Protein AF-X8CEQ0-F1 (afdb_monomer)

Foldseek 3Di:
DDDDDDDDDDDDDDDDDDDDDDDDDDDPPPPDPPPPQDPVRPPDDVVVLVVLLVVLVVLLVVVPLPPPPPPPPCRWDKDWPDDFAWDWDQDPVRDIDIGGDLLSVLLVLLVCCSVALAPVSLLVNLVSCVVPPLLVSLVSLLCSQVTMDTPPPPRDRSSSNSLVCLLPRDGPPDDPDDDDPPVVVVSSVSSSVSSNSNSVSNSVVSD

Secondary structure (DSSP, 8-state):
--------------------------------------GGGS---HHHHHHHHHHHHHHHHHT-TT-S-TT------EEE-SPPPEEEEE-TTS-EEEEE-HHHHHHHHHHHHHHH--HHHHHHHHHHHHTT-HHHHHHHHHTGGGTEEESSTTT--HHHHHHHHHHS---TT--TT----HHHHHHHHHHHHHHHHHHHHHHHH--

Radius of gyration: 31.25 Å; Cα contacts (8 Å, |Δi|>4): 192; chains: 1; bounding box: 81×95×52 Å

Organism: NCBI:txid1299331

Structure (mmCIF, N/CA/C/O backbone):
data_AF-X8CEQ0-F1
#
_entry.id   AF-X8CEQ0-F1
#
loop_
_atom_site.group_PDB
_atom_site.id
_atom_site.type_symbol
_atom_site.label_atom_id
_atom_site.label_alt_id
_atom_site.label_comp_id
_atom_site.label_asym_id
_atom_site.label_entity_id
_atom_site.label_seq_id
_atom_site.pdbx_PDB_ins_code
_atom_site.Cartn_x
_atom_site.Cartn_y
_atom_site.Cartn_z
_atom_site.occupancy
_atom_site.B_iso_or_equiv
_atom_site.auth_seq_id
_atom_site.auth_comp_id
_atom_site.auth_asym_id
_atom_site.auth_atom_id
_atom_site.pdbx_PDB_model_num
ATOM 1 N N . MET A 1 1 ? -52.702 -42.107 23.392 1.00 35.91 1 MET A N 1
ATOM 2 C CA . MET A 1 1 ? -53.270 -43.458 23.166 1.00 35.91 1 MET A CA 1
ATOM 3 C C . MET A 1 1 ? -53.842 -43.432 21.759 1.00 35.91 1 MET A C 1
ATOM 5 O O . MET A 1 1 ? -54.670 -42.570 21.535 1.00 35.91 1 MET A O 1
ATOM 9 N N . THR A 1 2 ? -53.420 -44.157 20.726 1.00 38.62 2 THR A N 1
ATOM 10 C CA . THR A 1 2 ? -52.594 -45.363 20.488 1.00 38.62 2 THR A CA 1
ATOM 11 C C . THR A 1 2 ? -52.259 -45.305 18.980 1.00 38.62 2 THR A C 1
ATOM 13 O O . THR A 1 2 ? -53.130 -44.959 18.193 1.00 38.62 2 THR A O 1
ATOM 16 N N . ALA A 1 3 ? -50.993 -45.306 18.562 1.00 35.47 3 ALA A N 1
ATOM 17 C CA . ALA A 1 3 ? -50.207 -46.478 18.151 1.00 35.47 3 ALA A CA 1
ATOM 18 C C . ALA A 1 3 ? -50.828 -47.340 17.022 1.00 35.47 3 ALA A C 1
ATOM 20 O O . ALA A 1 3 ? -51.959 -47.793 17.145 1.00 35.47 3 ALA A O 1
ATOM 21 N N . ALA A 1 4 ? -50.004 -47.516 15.975 1.00 36.34 4 ALA A N 1
ATOM 22 C CA . ALA A 1 4 ? -49.893 -48.531 14.908 1.00 36.34 4 ALA A CA 1
ATOM 23 C C . ALA A 1 4 ? -50.716 -49.844 15.064 1.00 36.34 4 ALA A C 1
ATOM 25 O O . ALA A 1 4 ? -51.071 -50.231 16.164 1.00 36.34 4 ALA A O 1
ATOM 26 N N . ASP A 1 5 ? -50.997 -50.660 14.041 1.00 35.88 5 ASP A N 1
ATOM 27 C CA . ASP A 1 5 ? -50.061 -51.198 13.051 1.00 35.88 5 ASP A CA 1
ATOM 28 C C . ASP A 1 5 ? -50.801 -52.104 12.022 1.00 35.88 5 ASP A C 1
ATOM 30 O O . ASP A 1 5 ? -51.773 -52.773 12.355 1.00 35.88 5 ASP A O 1
ATOM 34 N N . ARG A 1 6 ? -50.259 -52.136 10.796 1.00 35.84 6 ARG A N 1
ATOM 35 C CA . ARG A 1 6 ? -50.050 -53.259 9.843 1.00 35.84 6 ARG A CA 1
ATOM 36 C C . ARG A 1 6 ? -51.087 -54.360 9.484 1.00 35.84 6 ARG A C 1
ATOM 38 O O . ARG A 1 6 ? -51.495 -55.170 10.302 1.00 35.84 6 ARG A O 1
ATOM 45 N N . LYS A 1 7 ? -51.073 -54.586 8.150 1.00 36.38 7 LYS A N 1
ATOM 46 C CA . LYS A 1 7 ? -50.831 -55.835 7.363 1.00 36.38 7 LYS A CA 1
ATOM 47 C C . LYS A 1 7 ? -52.010 -56.697 6.886 1.00 36.38 7 LYS A C 1
ATOM 49 O O . LYS A 1 7 ? -52.758 -57.251 7.673 1.00 36.38 7 LYS A O 1
ATOM 54 N N . THR A 1 8 ? -51.981 -56.969 5.575 1.00 33.62 8 THR A N 1
ATOM 55 C CA . THR A 1 8 ? -52.246 -58.247 4.858 1.00 33.62 8 THR A CA 1
ATOM 56 C C . THR A 1 8 ? -51.805 -57.997 3.395 1.00 33.62 8 THR A C 1
ATOM 58 O O . THR A 1 8 ? -52.225 -57.007 2.817 1.00 33.62 8 THR A O 1
ATOM 61 N N . ALA A 1 9 ? -50.742 -58.570 2.814 1.00 33.84 9 ALA A N 1
ATOM 62 C CA . ALA A 1 9 ? -50.323 -59.952 2.526 1.00 33.84 9 ALA A CA 1
ATOM 63 C C . ALA A 1 9 ? -50.983 -60.589 1.280 1.00 33.84 9 ALA A C 1
ATOM 65 O O . ALA A 1 9 ? -52.194 -60.502 1.115 1.00 33.84 9 ALA A O 1
ATOM 66 N N . THR A 1 10 ? -50.145 -61.331 0.527 1.00 36.84 10 THR A N 1
ATOM 67 C CA . THR A 1 10 ? -50.387 -62.298 -0.582 1.00 36.84 10 THR A CA 1
ATOM 68 C C . THR A 1 10 ? -50.339 -61.745 -2.018 1.00 36.84 10 THR A C 1
ATOM 70 O O . THR A 1 10 ? -50.817 -60.650 -2.264 1.00 36.84 10 THR A O 1
ATOM 73 N N . ASN A 1 11 ? -49.817 -62.425 -3.050 1.00 35.22 11 ASN A N 1
ATOM 74 C CA . ASN A 1 11 ? -48.887 -63.558 -3.237 1.00 35.22 11 ASN A CA 1
ATOM 75 C C . ASN A 1 11 ? -48.587 -63.638 -4.756 1.00 35.22 11 ASN A C 1
ATOM 77 O O . ASN A 1 11 ? -49.457 -63.309 -5.556 1.00 35.22 11 ASN A O 1
ATOM 81 N N . GLY A 1 12 ? -47.425 -64.156 -5.169 1.00 34.41 12 GLY A N 1
ATOM 82 C CA . GLY A 1 12 ? -47.186 -64.517 -6.576 1.00 34.41 12 GLY A CA 1
ATOM 83 C C . GLY A 1 12 ? -45.799 -65.103 -6.834 1.00 34.41 12 GLY A C 1
ATOM 84 O O . GLY A 1 12 ? -44.852 -64.368 -7.077 1.00 34.41 12 GLY A O 1
ATOM 85 N N . HIS A 1 13 ? -45.689 -66.429 -6.742 1.00 34.69 13 HIS A N 1
ATOM 86 C CA . HIS A 1 13 ? -44.492 -67.228 -7.029 1.00 34.69 13 HIS A CA 1
ATOM 87 C C . HIS A 1 13 ? -44.298 -67.449 -8.539 1.00 34.69 13 HIS A C 1
ATOM 89 O O . HIS A 1 13 ? -45.279 -67.696 -9.233 1.00 34.69 13 HIS A O 1
ATOM 95 N N . ALA A 1 14 ? -43.045 -67.555 -8.999 1.00 36.69 14 ALA A N 1
ATOM 96 C CA . ALA A 1 14 ? -42.642 -68.601 -9.945 1.00 36.69 14 ALA A CA 1
ATOM 97 C C . ALA A 1 14 ? -41.129 -68.864 -9.863 1.00 36.69 14 ALA A C 1
ATOM 99 O O . ALA A 1 14 ? -40.312 -67.958 -9.748 1.00 36.69 14 ALA A O 1
ATOM 100 N N . ASN A 1 15 ? -40.816 -70.152 -9.876 1.00 34.31 15 ASN A N 1
ATOM 101 C CA . ASN A 1 15 ? -39.557 -70.811 -9.560 1.00 34.31 15 ASN A CA 1
ATOM 102 C C . ASN A 1 15 ? -38.783 -71.138 -10.854 1.00 34.31 15 ASN A C 1
ATOM 104 O O . ASN A 1 15 ? -39.406 -71.323 -11.897 1.00 34.31 15 ASN A O 1
ATOM 108 N N . GLY A 1 16 ? -37.457 -71.289 -10.790 1.00 34.34 16 GLY A N 1
ATOM 109 C CA . GLY A 1 16 ? -36.670 -71.770 -11.933 1.00 34.34 16 GLY A CA 1
ATOM 110 C C . GLY A 1 16 ? -35.159 -71.737 -11.714 1.00 34.34 16 GLY A C 1
ATOM 111 O O . GLY A 1 16 ? -34.487 -70.798 -12.128 1.00 34.34 16 GLY A O 1
ATOM 112 N N . SER A 1 17 ? -34.622 -72.772 -11.068 1.00 37.31 17 SER A N 1
ATOM 113 C CA . SER A 1 17 ? -33.186 -73.042 -10.954 1.00 37.31 17 SER A CA 1
ATOM 114 C C . SER A 1 17 ? -32.655 -73.797 -12.181 1.00 37.31 17 SER A C 1
ATOM 116 O O . SER A 1 17 ? -33.326 -74.690 -12.692 1.00 37.31 17 SER A O 1
ATOM 118 N N . SER A 1 18 ? -31.421 -73.503 -12.620 1.00 36.72 18 SER A N 1
ATOM 119 C CA . SER A 1 18 ? -30.552 -74.491 -13.287 1.00 36.72 18 SER A CA 1
ATOM 120 C C . SER A 1 18 ? -29.082 -74.040 -13.370 1.00 36.72 18 SER A C 1
ATOM 122 O O . SER A 1 18 ? -28.753 -73.115 -14.106 1.00 36.72 18 SER A O 1
ATOM 124 N N . GL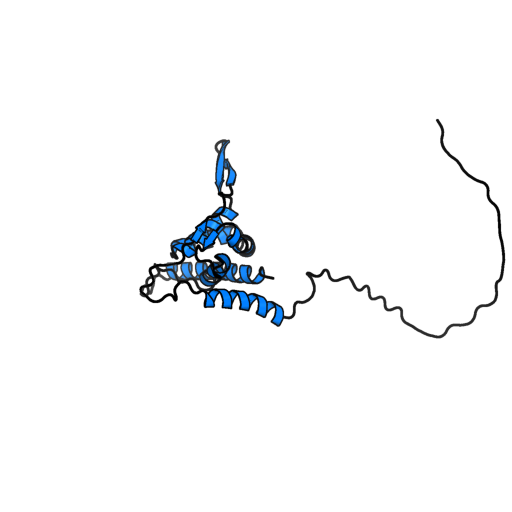Y A 1 19 ? -28.209 -74.754 -12.643 1.00 36.16 19 GLY A N 1
ATOM 125 C CA . GLY A 1 19 ? -26.855 -75.147 -13.072 1.00 36.16 19 GLY A CA 1
ATOM 126 C C . GLY A 1 19 ? -25.684 -74.143 -12.966 1.00 36.16 19 GLY A C 1
ATOM 127 O O . GLY A 1 19 ? -25.724 -73.087 -13.592 1.00 36.16 19 GLY A O 1
ATOM 128 N N . PRO A 1 20 ? -24.565 -74.495 -12.292 1.00 45.62 20 PRO A N 1
ATOM 129 C CA . PRO A 1 20 ? -23.354 -73.680 -12.271 1.00 45.62 20 PRO A CA 1
ATOM 130 C C . PRO A 1 20 ? -22.493 -73.958 -13.515 1.00 45.62 20 PRO A C 1
ATOM 132 O O . PRO A 1 20 ? -22.191 -75.109 -13.832 1.00 45.62 20 PRO A O 1
ATOM 135 N N . LYS A 1 21 ? -22.041 -72.911 -14.214 1.00 46.81 21 LYS A N 1
ATOM 136 C CA . LYS A 1 21 ? -21.028 -73.022 -15.276 1.00 46.81 21 LYS A CA 1
ATOM 137 C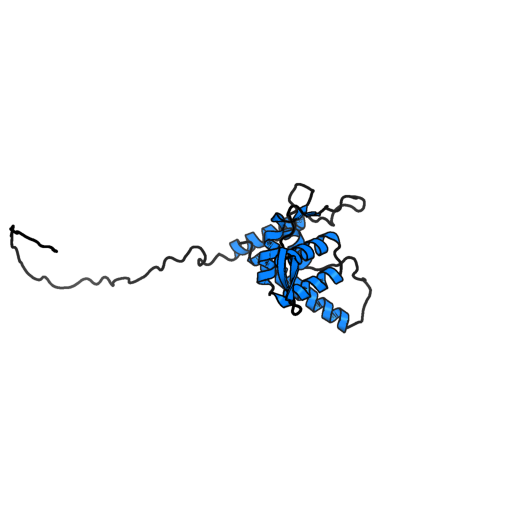 C . LYS A 1 21 ? -19.832 -72.119 -14.971 1.00 46.81 21 LYS A C 1
ATOM 139 O O . LYS A 1 21 ? -19.862 -70.921 -15.205 1.00 46.81 21 LYS A O 1
ATOM 144 N N . LYS A 1 22 ? -18.820 -72.770 -14.391 1.00 37.41 22 LYS A N 1
ATOM 145 C CA . LYS A 1 22 ? -17.368 -72.675 -14.631 1.00 37.41 22 LYS A CA 1
ATOM 146 C C . LYS A 1 22 ? -16.781 -71.302 -15.021 1.00 37.41 22 LYS A C 1
ATOM 148 O O . LYS A 1 22 ? -17.044 -70.784 -16.099 1.00 37.41 22 LYS A O 1
ATOM 153 N N . LEU A 1 23 ? -15.879 -70.821 -14.156 1.00 42.75 23 LEU A N 1
ATOM 154 C CA . LEU A 1 23 ? -14.910 -69.744 -14.389 1.00 42.75 23 LEU A CA 1
ATOM 155 C C . LEU A 1 23 ? -14.197 -69.869 -15.746 1.00 42.75 23 LEU A C 1
ATOM 157 O O . LEU A 1 23 ? -13.796 -70.970 -16.120 1.00 42.75 23 LEU A O 1
ATOM 161 N N . VAL A 1 24 ? -13.940 -68.721 -16.382 1.00 37.19 24 VAL A N 1
ATOM 162 C CA . VAL A 1 24 ? -12.613 -68.213 -16.797 1.00 37.19 24 VAL A CA 1
ATOM 163 C C . VAL A 1 24 ? -12.840 -66.906 -17.566 1.00 37.19 24 VAL A C 1
ATOM 165 O O . VAL A 1 24 ? -13.623 -66.867 -18.509 1.00 37.19 24 VAL A O 1
ATOM 168 N N . GLY A 1 25 ? -12.154 -65.834 -17.168 1.00 36.16 25 GLY A N 1
ATOM 169 C CA . GLY A 1 25 ? -12.175 -64.563 -17.895 1.00 36.16 25 GLY A CA 1
ATOM 170 C C . GLY A 1 25 ? -11.926 -63.383 -16.972 1.00 36.16 25 GLY A C 1
ATOM 171 O O . GLY A 1 25 ? -12.861 -62.703 -16.564 1.00 36.16 25 GLY A O 1
ATOM 172 N N . GLY A 1 26 ? -10.665 -63.188 -16.589 1.00 47.31 26 GLY A N 1
ATOM 173 C CA . GLY A 1 26 ? -10.251 -62.081 -15.741 1.00 47.31 26 GLY A CA 1
ATOM 174 C C . GLY A 1 26 ? -10.532 -60.728 -16.388 1.00 47.31 26 GLY A C 1
ATOM 175 O O . GLY A 1 26 ? -10.049 -60.442 -17.477 1.00 47.31 26 GLY A O 1
ATOM 176 N N . LEU A 1 27 ? -11.253 -59.879 -15.664 1.00 41.34 27 LEU A N 1
ATOM 177 C CA . LEU A 1 27 ? -11.213 -58.433 -15.818 1.00 41.34 27 LEU A CA 1
ATOM 178 C C . LEU A 1 27 ? -11.081 -57.871 -14.409 1.00 41.34 27 LEU A C 1
ATOM 180 O O . LEU A 1 27 ? -12.032 -57.840 -13.631 1.00 41.34 27 LEU A O 1
ATOM 184 N N . ALA A 1 28 ? -9.843 -57.519 -14.066 1.00 40.97 28 ALA A N 1
ATOM 185 C CA . ALA A 1 28 ? -9.513 -56.845 -12.828 1.00 40.97 28 ALA A CA 1
ATOM 186 C C . ALA A 1 28 ? -10.389 -55.595 -12.693 1.00 40.97 28 ALA A C 1
ATOM 188 O O . ALA A 1 28 ? -10.369 -54.706 -13.549 1.00 40.97 28 ALA A O 1
ATOM 189 N N . ALA A 1 29 ? -11.159 -55.550 -11.609 1.00 40.53 29 ALA A N 1
ATOM 190 C CA . ALA A 1 29 ? -11.872 -54.368 -11.174 1.00 40.53 29 ALA A CA 1
ATOM 191 C C . ALA A 1 29 ? -10.863 -53.222 -11.027 1.00 40.53 29 ALA A C 1
ATOM 193 O O . ALA A 1 29 ? -10.010 -53.223 -10.138 1.00 40.53 29 ALA A O 1
ATOM 194 N N . ARG A 1 30 ? -10.945 -52.242 -11.928 1.00 47.81 30 ARG A N 1
ATOM 195 C CA . ARG A 1 30 ? -10.258 -50.963 -11.777 1.00 47.81 30 ARG A CA 1
ATOM 196 C C . ARG A 1 30 ? -10.978 -50.178 -10.685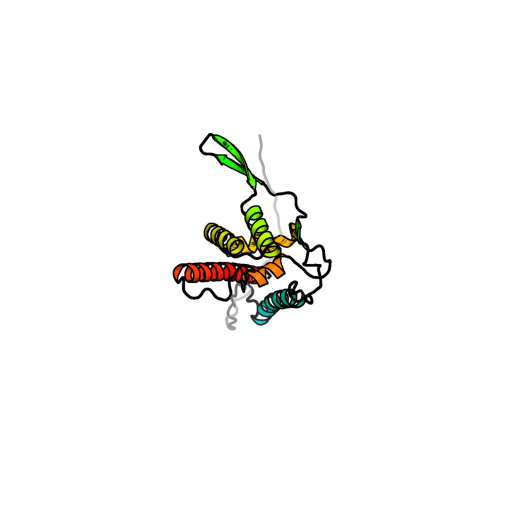 1.00 47.81 30 ARG A C 1
ATOM 198 O O . ARG A 1 30 ? -11.831 -49.345 -10.971 1.00 47.81 30 ARG A O 1
ATOM 205 N N . ASN A 1 31 ? -10.625 -50.457 -9.434 1.00 46.94 31 ASN A N 1
ATOM 206 C CA . ASN A 1 31 ? -10.860 -49.545 -8.322 1.00 46.94 31 ASN A CA 1
ATOM 207 C C . ASN A 1 31 ? -9.985 -48.305 -8.536 1.00 46.94 31 ASN A C 1
ATOM 209 O O . ASN A 1 31 ? -8.853 -48.234 -8.071 1.00 46.94 31 ASN A O 1
ATOM 213 N N . GLY A 1 32 ? -10.507 -47.344 -9.289 1.00 44.53 32 GLY A N 1
ATOM 214 C CA . GLY A 1 32 ? -9.978 -45.994 -9.372 1.00 44.53 32 GLY A CA 1
ATOM 215 C C . GLY A 1 32 ? -11.059 -45.051 -8.886 1.00 44.53 32 GLY A C 1
ATOM 216 O O . GLY A 1 32 ? -11.887 -44.606 -9.674 1.00 44.53 32 GLY A O 1
ATOM 217 N N . ILE A 1 33 ? -11.073 -44.780 -7.583 1.00 44.16 33 ILE A N 1
ATOM 218 C CA . ILE A 1 33 ? -11.827 -43.669 -7.009 1.00 44.16 33 ILE A CA 1
ATOM 219 C C . ILE A 1 33 ? -11.196 -42.406 -7.603 1.00 44.16 33 ILE A C 1
ATOM 221 O O . ILE A 1 33 ? -10.217 -41.883 -7.077 1.00 44.16 33 ILE A O 1
ATOM 225 N N . ALA A 1 34 ? -11.704 -41.952 -8.748 1.00 48.88 34 ALA A N 1
ATOM 226 C CA . ALA A 1 34 ? -11.409 -40.629 -9.266 1.00 48.88 34 ALA A CA 1
ATOM 227 C C . ALA A 1 34 ? -12.087 -39.642 -8.314 1.00 48.88 34 ALA A C 1
ATOM 229 O O . ALA A 1 34 ? -13.251 -39.282 -8.480 1.00 48.88 34 ALA A O 1
ATOM 230 N N . LYS A 1 35 ? -11.370 -39.280 -7.248 1.00 54.47 35 LYS A N 1
ATOM 231 C CA . LYS A 1 35 ? -11.733 -38.167 -6.382 1.00 54.47 35 LYS A CA 1
ATOM 232 C C . LYS A 1 35 ? -11.887 -36.963 -7.305 1.00 54.47 35 LYS A C 1
ATOM 234 O O . LYS A 1 35 ? -10.935 -36.596 -7.988 1.00 54.47 35 LYS A O 1
ATOM 239 N N . ALA A 1 36 ? -13.102 -36.427 -7.395 1.00 48.25 36 ALA A N 1
ATOM 240 C CA . ALA A 1 36 ? -13.362 -35.205 -8.132 1.00 48.25 36 ALA A CA 1
ATOM 241 C C . ALA A 1 36 ? -12.453 -34.127 -7.539 1.00 48.25 36 ALA A C 1
ATOM 243 O O . ALA A 1 36 ? -12.642 -33.697 -6.402 1.00 48.25 36 ALA A O 1
ATOM 244 N N . ILE A 1 37 ? -11.404 -33.786 -8.280 1.00 50.75 37 ILE A N 1
ATOM 245 C CA . ILE A 1 37 ? -10.488 -32.712 -7.934 1.00 50.75 37 ILE A CA 1
ATOM 246 C C . ILE A 1 37 ? -11.350 -31.451 -8.001 1.00 50.75 37 ILE A C 1
ATOM 248 O O . ILE A 1 37 ? -11.843 -31.100 -9.077 1.00 50.75 37 ILE A O 1
ATOM 252 N N . SER A 1 38 ? -11.624 -30.843 -6.844 1.00 55.06 38 SER A N 1
ATOM 253 C CA . SER A 1 38 ? -12.280 -29.536 -6.769 1.00 55.06 38 SER A CA 1
ATOM 254 C C . SER A 1 38 ? -11.539 -28.586 -7.711 1.00 55.06 38 SER A C 1
ATOM 256 O O . SER A 1 38 ? -10.316 -28.659 -7.797 1.00 55.06 38 SER A O 1
ATOM 258 N N . GLY A 1 39 ? -12.243 -27.726 -8.452 1.00 52.78 39 GLY A N 1
ATOM 259 C CA . GLY A 1 39 ? -11.647 -26.904 -9.519 1.00 52.78 39 GLY A CA 1
ATOM 260 C C . GLY A 1 39 ? -10.439 -26.050 -9.095 1.00 52.78 39 GLY A C 1
ATOM 261 O O . GLY A 1 39 ? -9.658 -25.655 -9.954 1.00 52.78 39 GLY A O 1
ATOM 262 N N . SER A 1 40 ? -10.257 -25.829 -7.791 1.00 54.91 40 SER A N 1
ATOM 263 C CA . SER A 1 40 ? -9.115 -25.151 -7.166 1.00 54.91 40 SER A CA 1
ATOM 264 C C . SER A 1 40 ? -7.819 -25.973 -7.093 1.00 54.91 40 SER A C 1
ATOM 266 O O . SER A 1 40 ? -6.772 -25.412 -6.805 1.00 54.91 40 SER A O 1
ATOM 268 N N . ASP A 1 41 ? -7.876 -27.286 -7.318 1.00 55.72 41 ASP A N 1
ATOM 269 C CA . ASP A 1 41 ? -6.796 -28.240 -7.007 1.00 55.72 41 ASP A CA 1
ATOM 270 C C . ASP A 1 41 ? -6.213 -28.887 -8.285 1.00 55.72 41 ASP A C 1
ATOM 272 O O . ASP A 1 41 ? -5.460 -29.862 -8.266 1.00 55.72 41 ASP A O 1
ATOM 276 N N . ARG A 1 42 ? -6.583 -28.344 -9.455 1.00 65.06 42 ARG A N 1
ATOM 277 C CA . ARG A 1 42 ? -6.035 -28.762 -10.748 1.00 65.06 42 ARG A CA 1
ATOM 278 C C . ARG A 1 42 ? -4.691 -28.057 -10.956 1.00 65.06 42 ARG A C 1
ATOM 280 O O . ARG A 1 42 ? -4.667 -26.829 -10.884 1.00 65.06 42 ARG A O 1
ATOM 287 N N . PRO A 1 43 ? -3.596 -28.778 -11.266 1.00 67.31 43 PRO A N 1
ATOM 288 C CA . PRO A 1 43 ? -2.312 -28.149 -11.548 1.00 67.31 43 PRO A CA 1
ATOM 289 C C . PRO A 1 43 ? -2.472 -27.165 -12.708 1.00 67.31 43 PRO A C 1
ATOM 291 O O . PRO A 1 43 ? -2.685 -27.567 -13.855 1.00 67.31 43 PRO A O 1
ATOM 294 N N . VAL A 1 44 ? -2.436 -25.868 -12.404 1.00 76.12 44 VAL A N 1
ATOM 295 C CA . VAL A 1 44 ? -2.467 -24.828 -13.428 1.00 76.12 44 VAL A CA 1
ATOM 296 C C . VAL A 1 44 ? -1.138 -24.907 -14.157 1.00 76.12 44 VAL A C 1
ATOM 298 O O . VAL A 1 44 ? -0.074 -24.893 -13.537 1.00 76.12 44 VAL A O 1
ATOM 301 N N . HIS A 1 45 ? -1.192 -25.032 -15.481 1.00 82.56 45 HIS A N 1
ATOM 302 C CA . HIS A 1 45 ? 0.021 -25.073 -16.279 1.00 82.56 45 HIS A CA 1
ATOM 303 C C . HIS A 1 45 ? 0.827 -23.789 -16.024 1.00 82.56 45 HIS A C 1
ATOM 305 O O . HIS A 1 45 ? 0.227 -22.710 -16.080 1.00 82.56 45 HIS A O 1
ATOM 311 N N . PRO A 1 46 ? 2.155 -23.861 -15.792 1.00 82.81 46 PRO A N 1
ATOM 312 C CA . PRO A 1 46 ? 2.950 -22.689 -15.441 1.00 82.81 46 PRO A CA 1
ATOM 313 C C . PRO A 1 46 ? 2.684 -21.512 -16.377 1.00 82.81 46 PRO A C 1
ATOM 315 O O . PRO A 1 46 ? 2.413 -20.414 -15.915 1.00 82.81 46 PRO A O 1
ATOM 318 N N . VAL A 1 47 ? 2.651 -21.736 -17.695 1.00 85.50 47 VAL A N 1
ATOM 319 C CA . VAL A 1 47 ? 2.402 -20.680 -18.700 1.00 85.50 47 VAL A CA 1
ATOM 320 C C . VAL A 1 47 ? 1.090 -19.919 -18.469 1.00 85.50 47 VAL A C 1
ATOM 322 O O . VAL A 1 47 ? 1.039 -18.713 -18.688 1.00 85.50 47 VAL A O 1
ATOM 325 N N . THR A 1 48 ? 0.030 -20.587 -18.014 1.00 83.69 48 THR A N 1
ATOM 326 C CA . THR A 1 48 ? -1.251 -19.926 -17.728 1.00 83.69 48 THR A CA 1
ATOM 327 C C . THR A 1 48 ? -1.135 -19.010 -16.511 1.00 83.69 48 THR A C 1
ATOM 329 O O . THR A 1 48 ? -1.666 -17.902 -16.538 1.00 83.69 48 THR A O 1
ATOM 332 N N . LEU A 1 49 ? -0.389 -19.441 -15.491 1.00 79.94 49 LEU A N 1
ATOM 333 C CA . LEU A 1 49 ? -0.084 -18.645 -14.302 1.00 79.94 49 LEU A CA 1
ATOM 334 C C . LEU A 1 49 ? 0.816 -17.446 -14.645 1.00 79.94 49 LEU A C 1
ATOM 336 O O . LEU A 1 49 ? 0.498 -16.314 -14.284 1.00 79.94 49 LEU A O 1
ATOM 340 N N . TRP A 1 50 ? 1.878 -17.668 -15.426 1.00 82.94 50 TRP A N 1
ATOM 341 C CA . TRP A 1 50 ? 2.756 -16.605 -15.925 1.00 82.94 50 TRP A CA 1
ATOM 342 C C . TRP A 1 50 ? 1.993 -15.579 -16.759 1.00 82.94 50 TRP A C 1
ATOM 344 O O . TRP A 1 50 ? 2.211 -14.385 -16.592 1.00 82.94 50 TRP A O 1
ATOM 354 N N . ARG A 1 51 ? 1.062 -16.014 -17.617 1.00 84.94 51 ARG A N 1
ATOM 355 C CA . ARG A 1 51 ? 0.248 -15.106 -18.437 1.00 84.94 51 ARG A CA 1
ATOM 356 C C . ARG A 1 51 ? -0.569 -14.133 -17.583 1.00 84.94 51 ARG A C 1
ATOM 358 O O . ARG A 1 51 ? -0.636 -12.961 -17.937 1.00 84.94 51 ARG A O 1
ATOM 365 N N . GLY A 1 52 ? -1.193 -14.604 -16.501 1.00 83.00 52 GLY A N 1
ATOM 366 C CA . GLY A 1 52 ? -1.970 -13.746 -15.599 1.00 83.00 52 GLY A CA 1
ATOM 367 C C . GLY A 1 52 ? -1.093 -12.680 -14.942 1.00 83.00 52 GLY A C 1
ATOM 368 O O . GLY A 1 52 ? -1.341 -11.487 -15.105 1.00 83.00 52 GLY A O 1
ATOM 369 N N . ARG A 1 53 ? 0.002 -13.116 -14.307 1.00 83.69 53 ARG A N 1
ATOM 370 C CA . ARG A 1 53 ? 0.967 -12.225 -13.638 1.00 83.69 53 ARG A CA 1
ATOM 371 C C . ARG A 1 53 ? 1.600 -11.218 -14.600 1.00 83.69 53 ARG A C 1
ATOM 373 O O . ARG A 1 53 ? 1.689 -10.034 -14.290 1.00 83.69 53 ARG A O 1
ATOM 380 N N . LEU A 1 54 ? 1.985 -11.670 -15.793 1.00 84.94 54 LEU A N 1
ATOM 381 C CA . LEU A 1 54 ? 2.576 -10.818 -16.822 1.00 84.94 54 LEU A CA 1
ATOM 382 C C . LEU A 1 54 ? 1.580 -9.775 -17.340 1.00 84.94 54 LEU A C 1
ATOM 384 O O . LEU A 1 54 ? 1.981 -8.654 -17.623 1.00 84.94 54 LEU A O 1
ATOM 388 N N . SER A 1 55 ? 0.291 -10.111 -17.435 1.00 84.38 55 SER A N 1
ATOM 389 C CA . SER A 1 55 ? -0.732 -9.143 -17.840 1.00 84.38 55 SER A CA 1
ATOM 390 C C . SER A 1 55 ? -0.828 -7.974 -16.861 1.00 84.38 55 SER A C 1
ATOM 392 O O . SER A 1 55 ? -0.962 -6.841 -17.309 1.00 84.38 55 SER A O 1
ATOM 394 N N . VAL A 1 56 ? -0.738 -8.237 -15.552 1.00 83.75 56 VAL A N 1
ATOM 395 C CA . VAL A 1 56 ? -0.735 -7.188 -14.517 1.00 83.75 56 VAL A CA 1
ATOM 396 C C . VAL A 1 56 ? 0.522 -6.326 -14.632 1.00 83.75 56 VAL A C 1
ATOM 398 O O . VAL A 1 56 ? 0.431 -5.103 -14.604 1.00 83.75 56 VAL A O 1
ATOM 401 N N . ALA A 1 57 ? 1.689 -6.946 -14.828 1.00 84.50 57 ALA A N 1
ATOM 402 C CA . ALA A 1 57 ? 2.943 -6.215 -15.000 1.00 84.50 57 ALA A CA 1
ATOM 403 C C . ALA A 1 57 ? 2.942 -5.329 -16.260 1.00 84.50 57 ALA A C 1
ATOM 405 O O . ALA A 1 57 ? 3.368 -4.179 -16.200 1.00 84.50 57 ALA A O 1
ATOM 406 N N . ILE A 1 58 ? 2.437 -5.836 -17.390 1.00 85.25 58 ILE A N 1
ATOM 407 C CA . ILE A 1 58 ? 2.316 -5.061 -18.633 1.00 85.25 58 ILE A CA 1
ATOM 408 C C . ILE A 1 58 ? 1.344 -3.895 -18.444 1.00 85.25 58 ILE A C 1
ATOM 410 O O . ILE A 1 58 ? 1.688 -2.776 -18.807 1.00 85.25 58 ILE A O 1
ATOM 414 N N . ASP A 1 59 ? 0.176 -4.128 -17.837 1.00 83.31 59 ASP A N 1
ATOM 415 C CA . ASP A 1 59 ? -0.791 -3.062 -17.547 1.00 83.31 59 ASP A CA 1
ATOM 416 C C . ASP A 1 59 ? -0.162 -1.967 -16.670 1.00 83.31 59 ASP A C 1
ATOM 418 O O . ASP A 1 59 ? -0.302 -0.780 -16.967 1.00 83.31 59 ASP A O 1
ATOM 422 N N . ALA A 1 60 ? 0.629 -2.352 -15.660 1.00 83.00 60 ALA A N 1
ATOM 423 C CA . ALA A 1 60 ? 1.346 -1.412 -14.800 1.00 83.00 60 ALA A CA 1
ATOM 424 C C . ALA A 1 60 ? 2.394 -0.566 -15.548 1.00 83.00 60 ALA A C 1
ATOM 426 O O . ALA A 1 60 ? 2.565 0.616 -15.245 1.00 83.00 60 ALA A O 1
ATOM 427 N N . LEU A 1 61 ? 3.102 -1.164 -16.511 1.00 82.62 61 LEU A N 1
ATOM 428 C CA . LEU A 1 61 ? 4.138 -0.496 -17.307 1.00 82.62 61 LEU A CA 1
ATOM 429 C C . LEU A 1 61 ? 3.551 0.390 -18.413 1.00 82.62 61 LEU A C 1
ATOM 431 O O . LEU A 1 61 ? 4.042 1.490 -18.640 1.00 82.62 61 LEU A O 1
ATOM 435 N N . GLU A 1 62 ? 2.488 -0.051 -19.090 1.00 80.12 62 GLU A N 1
ATOM 436 C CA . GLU A 1 62 ? 1.800 0.751 -20.115 1.00 80.12 62 GLU A CA 1
ATOM 437 C C . GLU A 1 62 ? 1.157 2.013 -19.531 1.00 80.12 62 GLU A C 1
ATOM 439 O O . GLU A 1 62 ? 0.959 3.001 -20.239 1.00 80.12 62 GLU A O 1
ATOM 444 N N . THR A 1 63 ? 0.810 1.975 -18.245 1.00 71.62 63 THR A N 1
ATOM 445 C CA . THR A 1 63 ? 0.126 3.066 -17.549 1.00 71.62 63 THR A CA 1
ATOM 446 C C . THR A 1 63 ? 1.058 3.906 -16.683 1.00 71.62 63 THR A C 1
ATOM 448 O O . THR A 1 63 ? 0.573 4.599 -15.790 1.00 71.62 63 THR A O 1
ATOM 451 N N . ASP A 1 64 ? 2.368 3.868 -16.963 1.00 70.00 64 ASP A N 1
ATOM 452 C CA . ASP A 1 64 ? 3.397 4.559 -16.191 1.00 70.00 64 ASP A CA 1
ATOM 453 C C . ASP A 1 64 ? 3.052 6.043 -15.949 1.00 70.00 64 ASP A C 1
ATOM 455 O O . ASP A 1 64 ? 3.132 6.857 -16.877 1.00 70.00 64 ASP A O 1
ATOM 459 N N . PRO A 1 65 ? 2.666 6.413 -14.712 1.00 63.56 65 PRO A N 1
ATOM 460 C CA . PRO A 1 65 ? 2.249 7.772 -14.400 1.00 63.56 65 PRO A CA 1
ATOM 461 C C . PRO A 1 65 ? 3.422 8.756 -14.397 1.00 63.56 65 PRO A C 1
ATOM 463 O O . PRO A 1 65 ? 3.205 9.959 -14.543 1.00 63.56 65 PRO A O 1
ATOM 466 N N . ASP A 1 66 ? 4.646 8.249 -14.241 1.00 63.25 66 ASP A N 1
ATOM 467 C CA . ASP A 1 66 ? 5.870 9.037 -14.134 1.00 63.25 66 ASP A CA 1
ATOM 468 C C . ASP A 1 66 ? 6.559 9.203 -15.513 1.00 63.25 66 ASP A C 1
ATOM 470 O O . ASP A 1 66 ? 7.430 10.055 -15.673 1.00 63.25 66 ASP A O 1
ATOM 474 N N . ALA A 1 67 ? 6.109 8.476 -16.550 1.00 59.81 67 ALA A N 1
ATOM 475 C CA . ALA A 1 67 ? 6.593 8.593 -17.935 1.00 59.81 67 ALA A CA 1
ATOM 476 C C . ALA A 1 67 ? 5.987 9.772 -18.728 1.00 59.81 67 ALA A C 1
ATOM 478 O O . ALA A 1 67 ? 6.327 9.981 -19.899 1.00 59.81 67 ALA A O 1
ATOM 479 N N . ALA A 1 68 ? 5.073 10.546 -18.130 1.00 57.91 68 ALA A N 1
ATOM 480 C CA . ALA A 1 68 ? 4.523 11.738 -18.767 1.00 57.91 68 ALA A CA 1
ATOM 481 C C . ALA A 1 68 ? 5.640 12.779 -19.011 1.00 57.91 68 ALA A C 1
ATOM 483 O O . ALA A 1 68 ? 6.475 13.003 -18.134 1.00 57.91 68 ALA A O 1
ATOM 484 N N . PRO A 1 69 ? 5.687 13.435 -20.190 1.00 54.12 69 PRO A N 1
ATOM 485 C CA . PRO A 1 69 ? 6.777 14.341 -20.540 1.00 54.12 69 PRO A CA 1
ATOM 486 C C . PRO A 1 69 ? 6.911 15.466 -19.510 1.00 54.12 69 PRO A C 1
ATOM 488 O O . PRO A 1 69 ? 5.907 16.047 -19.093 1.00 54.12 69 PRO A O 1
ATOM 491 N N . ALA A 1 70 ? 8.153 15.788 -19.135 1.00 47.78 70 ALA A N 1
ATOM 492 C CA . ALA A 1 70 ? 8.495 16.860 -18.203 1.00 47.78 70 ALA A CA 1
ATOM 493 C C . ALA A 1 70 ? 7.824 18.182 -18.631 1.00 47.78 70 ALA A C 1
ATOM 495 O O . ALA A 1 70 ? 8.262 18.845 -19.569 1.00 47.78 70 ALA A O 1
ATOM 496 N N . GLY A 1 71 ? 6.706 18.522 -17.983 1.00 49.88 71 GLY A N 1
ATOM 497 C CA . GLY A 1 71 ? 5.834 19.639 -18.364 1.00 49.88 71 GLY A CA 1
ATOM 498 C C . GLY A 1 71 ? 4.336 19.311 -18.352 1.00 49.88 71 GLY A C 1
ATOM 499 O O . GLY A 1 71 ? 3.521 20.230 -18.284 1.00 49.88 71 GLY A O 1
ATOM 500 N N . ALA A 1 72 ? 3.954 18.030 -18.356 1.00 53.50 72 ALA A N 1
ATOM 501 C CA . ALA A 1 72 ? 2.588 17.609 -18.062 1.00 53.50 72 ALA A CA 1
ATOM 502 C C . ALA A 1 72 ? 2.321 17.781 -16.556 1.00 53.50 72 ALA A C 1
ATOM 504 O O . ALA A 1 72 ? 2.818 17.033 -15.722 1.00 53.50 72 ALA A O 1
ATOM 505 N N . THR A 1 73 ? 1.545 18.799 -16.195 1.00 51.34 73 THR A N 1
ATOM 506 C CA . THR A 1 73 ? 1.184 19.137 -14.807 1.00 51.34 73 THR A CA 1
ATOM 507 C C . THR A 1 73 ? 0.169 18.182 -14.171 1.00 51.34 73 THR A C 1
ATOM 509 O O . THR A 1 73 ? -0.214 18.382 -13.018 1.00 51.34 73 THR A O 1
ATOM 512 N N . ASP A 1 74 ? -0.271 17.151 -14.889 1.00 57.62 74 ASP A N 1
ATOM 513 C CA . ASP A 1 74 ? -1.368 16.279 -14.476 1.00 57.62 74 ASP A CA 1
ATOM 514 C C . ASP A 1 74 ? -0.835 14.937 -13.956 1.00 57.62 74 ASP A C 1
ATOM 516 O O . ASP A 1 74 ? -1.036 13.879 -14.550 1.00 57.62 74 ASP A O 1
ATOM 520 N N . ARG A 1 75 ? -0.101 14.983 -12.833 1.00 62.06 75 ARG A N 1
ATOM 521 C CA . ARG A 1 75 ? 0.193 13.769 -12.055 1.00 62.06 75 ARG A CA 1
ATOM 522 C C . ARG A 1 75 ? -1.150 13.132 -11.675 1.00 62.06 75 ARG A C 1
ATOM 524 O O . ARG A 1 75 ? -2.029 13.865 -11.209 1.00 62.06 75 ARG A O 1
ATOM 531 N N . PRO A 1 76 ? -1.330 11.808 -11.829 1.00 66.06 76 PRO A N 1
ATOM 532 C CA . PRO A 1 76 ? -2.621 11.188 -11.589 1.00 66.06 76 PRO A CA 1
ATOM 533 C C . PRO A 1 76 ? -3.132 11.497 -10.189 1.00 66.06 76 PRO A C 1
ATOM 535 O O . PRO A 1 76 ? -2.470 11.244 -9.177 1.00 66.06 76 PRO A O 1
ATOM 538 N N . ARG A 1 77 ? -4.327 12.084 -10.150 1.00 75.88 77 ARG A N 1
ATOM 539 C CA . ARG A 1 77 ? -5.034 12.380 -8.912 1.00 75.88 77 ARG A CA 1
ATOM 540 C C . ARG A 1 77 ? -5.738 11.124 -8.446 1.00 75.88 77 ARG A C 1
ATOM 542 O O . ARG A 1 77 ? -6.722 10.681 -9.036 1.00 75.88 77 ARG A O 1
ATOM 549 N N . TYR A 1 78 ? -5.205 10.551 -7.378 1.00 83.44 78 TYR A N 1
ATOM 550 C CA . TYR A 1 78 ? -5.863 9.486 -6.647 1.00 83.44 78 TYR A CA 1
ATOM 551 C C . TYR A 1 78 ? -6.829 10.102 -5.639 1.00 83.44 78 TYR A C 1
ATOM 553 O O . TYR A 1 78 ? -6.471 11.023 -4.906 1.00 83.44 78 TYR A O 1
ATOM 561 N N . ALA A 1 79 ? -8.047 9.575 -5.580 1.00 85.75 79 ALA A N 1
ATOM 562 C CA . ALA A 1 79 ? -9.071 10.027 -4.654 1.00 85.75 79 ALA A CA 1
ATOM 563 C C . ALA A 1 79 ? -9.770 8.840 -3.993 1.00 85.75 79 ALA A C 1
ATOM 565 O O . ALA A 1 79 ? -9.959 7.770 -4.580 1.00 85.75 79 ALA A O 1
ATOM 566 N N . ARG A 1 80 ? -10.183 9.050 -2.745 1.00 90.06 80 ARG A N 1
ATOM 567 C CA . ARG A 1 80 ? -10.985 8.088 -1.991 1.00 90.06 80 ARG A CA 1
ATOM 568 C C . ARG A 1 80 ? -12.448 8.171 -2.430 1.00 90.06 80 ARG A C 1
ATOM 570 O O . ARG A 1 80 ? -12.987 9.262 -2.591 1.00 90.06 80 ARG A O 1
ATOM 577 N N . ARG A 1 81 ? -13.098 7.017 -2.581 1.00 89.19 81 ARG A N 1
ATOM 578 C CA . ARG A 1 81 ? -14.514 6.873 -2.979 1.00 89.19 81 ARG A CA 1
ATOM 579 C C . ARG A 1 81 ? -15.383 6.214 -1.903 1.00 89.19 81 ARG A C 1
ATOM 581 O O . ARG A 1 81 ? -16.604 6.328 -1.945 1.00 89.19 81 ARG A O 1
ATOM 588 N N . SER A 1 82 ? -14.738 5.530 -0.959 1.00 88.75 82 SER A N 1
ATOM 589 C CA . SER A 1 82 ? -15.312 4.917 0.249 1.00 88.75 82 SER A CA 1
ATOM 590 C C . SER A 1 82 ? -15.870 5.943 1.252 1.00 88.75 82 SER A C 1
ATOM 592 O O . SER A 1 82 ? -15.389 7.072 1.250 1.00 88.75 82 SER A O 1
ATOM 594 N N . PRO A 1 83 ? -16.660 5.554 2.269 1.00 93.50 83 PRO A N 1
ATOM 595 C CA . PRO A 1 83 ? -16.520 6.064 3.652 1.00 93.50 83 PRO A CA 1
ATOM 596 C C . PRO A 1 83 ? -15.464 5.286 4.454 1.00 93.50 83 PRO A C 1
ATOM 598 O O . PRO A 1 83 ? -15.094 4.190 4.040 1.00 93.50 83 PRO A O 1
ATOM 601 N N . VAL A 1 84 ? -14.890 5.872 5.512 1.00 95.06 84 VAL A N 1
ATOM 602 C CA . VAL A 1 84 ? -13.806 5.246 6.304 1.00 95.06 84 VAL A CA 1
ATOM 603 C C . VAL A 1 84 ? -14.348 4.035 7.050 1.00 95.06 84 VAL A C 1
ATOM 605 O O . VAL A 1 84 ? -15.331 4.153 7.779 1.00 95.06 84 VAL A O 1
ATOM 608 N N . GLU A 1 85 ? -13.709 2.879 6.872 1.00 95.94 85 GLU A N 1
ATOM 609 C CA . GLU A 1 85 ? -14.050 1.686 7.643 1.00 95.94 85 GLU A CA 1
ATOM 610 C C . GLU A 1 85 ? -13.448 1.798 9.043 1.00 95.94 85 GLU A C 1
ATOM 612 O O . GLU A 1 85 ? -12.229 1.892 9.207 1.00 95.94 85 GLU A O 1
ATOM 617 N N . THR A 1 86 ? -14.308 1.793 10.058 1.00 97.56 86 THR A N 1
ATOM 618 C CA . THR A 1 86 ? -13.924 1.984 11.457 1.00 97.56 86 THR A CA 1
ATOM 619 C C . THR A 1 86 ? -14.275 0.774 12.317 1.00 97.56 86 THR A C 1
ATOM 621 O O . THR A 1 86 ? -15.159 -0.019 11.995 1.00 97.56 86 THR A O 1
ATOM 624 N N . THR A 1 87 ? -13.564 0.628 13.429 1.00 97.44 87 THR A N 1
ATOM 625 C CA . THR A 1 87 ? -13.802 -0.369 14.471 1.00 97.44 87 THR A CA 1
ATOM 626 C C . THR A 1 87 ? -13.681 0.277 15.847 1.00 97.44 87 THR A C 1
ATOM 628 O O . THR A 1 87 ? -13.052 1.324 16.002 1.00 97.44 87 THR A O 1
ATOM 631 N N . HIS A 1 88 ? -14.294 -0.336 16.855 1.00 97.38 88 HIS A N 1
ATOM 632 C CA . HIS A 1 88 ? -14.169 0.115 18.235 1.00 97.38 88 HIS A CA 1
ATOM 633 C C . HIS A 1 88 ? -13.062 -0.663 18.942 1.00 97.38 88 HIS A C 1
ATOM 635 O O . HIS A 1 88 ? -13.035 -1.892 18.885 1.00 97.38 88 HIS A O 1
ATOM 641 N N . VAL A 1 89 ? -12.196 0.046 19.658 1.00 96.31 89 VAL A N 1
ATOM 642 C CA . VAL A 1 89 ? -11.151 -0.541 20.501 1.00 96.31 89 VAL A CA 1
ATOM 643 C C . VAL A 1 89 ? -11.365 -0.101 21.942 1.00 96.31 89 VAL A C 1
ATOM 645 O O . VAL A 1 89 ? -11.644 1.065 22.224 1.00 96.31 89 VAL A O 1
ATOM 648 N N . GLN A 1 90 ? -11.261 -1.062 22.855 1.00 96.94 90 GLN A N 1
ATOM 649 C CA . GLN A 1 90 ? -11.375 -0.842 24.288 1.00 96.94 90 GLN A CA 1
ATOM 650 C C . GLN A 1 90 ? -9.992 -0.499 24.850 1.00 96.94 90 GLN A C 1
ATOM 652 O O . GLN A 1 90 ? -9.066 -1.302 24.746 1.00 96.94 90 GLN A O 1
ATOM 657 N N . LEU A 1 91 ? -9.851 0.685 25.442 1.00 95.75 91 LEU A N 1
ATOM 658 C CA . LEU A 1 91 ? -8.616 1.086 26.107 1.00 95.75 91 LEU A CA 1
ATOM 659 C C . LEU A 1 91 ? -8.493 0.434 27.493 1.00 95.75 91 LEU A C 1
ATOM 661 O O . LEU A 1 91 ? -9.520 0.164 28.128 1.00 95.75 91 LEU A O 1
ATOM 665 N N . PRO A 1 92 ? -7.260 0.271 28.022 1.00 96.31 92 PRO A N 1
ATOM 666 C CA . PRO A 1 92 ? -7.035 -0.169 29.402 1.00 96.31 92 PRO A CA 1
ATOM 667 C C . PRO A 1 92 ? -7.692 0.733 30.457 1.00 96.31 92 PRO A C 1
ATOM 669 O O . PRO A 1 92 ? -7.954 0.285 31.568 1.00 96.31 92 PRO A O 1
ATOM 672 N N . THR A 1 93 ? -7.983 1.992 30.112 1.00 94.44 93 THR A N 1
ATOM 673 C CA . THR A 1 93 ? -8.685 2.959 30.973 1.00 94.44 93 THR A CA 1
ATOM 674 C C . THR A 1 93 ? -10.183 2.681 31.114 1.00 94.44 93 THR A C 1
ATOM 676 O O . THR A 1 93 ? -10.820 3.251 31.992 1.00 94.44 93 THR A O 1
ATOM 679 N N . GLY A 1 94 ? -10.759 1.814 30.273 1.00 95.31 94 GLY A N 1
ATOM 680 C CA . GLY A 1 94 ? -12.205 1.581 30.209 1.00 95.31 94 GLY A CA 1
ATOM 681 C C . GLY A 1 94 ? -12.936 2.426 29.156 1.00 95.31 94 GLY A C 1
ATOM 682 O O . GLY A 1 94 ? -14.106 2.158 28.872 1.00 95.31 94 GLY A O 1
ATOM 683 N N . ASP A 1 95 ? -12.252 3.353 28.485 1.00 96.56 95 ASP A N 1
ATOM 684 C CA . ASP A 1 95 ? -12.829 4.137 27.388 1.00 96.56 95 ASP A CA 1
ATOM 685 C C . ASP A 1 95 ? -12.891 3.345 26.074 1.00 96.56 95 ASP A C 1
ATOM 687 O O . ASP A 1 95 ? -12.055 2.478 25.801 1.00 96.56 95 ASP A O 1
ATOM 691 N N . ARG A 1 96 ? -13.874 3.665 25.226 1.00 96.81 96 ARG A N 1
ATOM 692 C CA . ARG A 1 96 ? -14.002 3.104 23.873 1.00 96.81 96 ARG A CA 1
ATOM 693 C C . ARG A 1 96 ? -13.610 4.139 22.833 1.00 96.81 96 ARG A C 1
ATOM 695 O O . ARG A 1 96 ? -14.232 5.195 22.759 1.00 96.81 96 ARG A O 1
ATOM 702 N N . LEU A 1 97 ? -12.630 3.804 21.999 1.00 96.94 97 LEU A N 1
ATOM 703 C CA . LEU A 1 97 ? -12.228 4.628 20.863 1.00 96.94 97 LEU A CA 1
ATOM 704 C C . LEU A 1 97 ? -12.741 4.042 19.556 1.00 96.94 97 LEU A C 1
ATOM 706 O O . LEU A 1 97 ? -12.675 2.834 19.341 1.00 96.94 97 LEU A O 1
ATOM 710 N N . LEU A 1 98 ? -13.211 4.918 18.671 1.00 97.62 98 LEU A N 1
ATOM 711 C CA . LEU A 1 98 ? -13.480 4.584 17.281 1.00 97.62 98 LEU A CA 1
ATOM 712 C C . LEU A 1 98 ? -12.210 4.851 16.466 1.00 97.62 98 LEU A C 1
ATOM 714 O O . LEU A 1 98 ? -11.752 5.990 16.395 1.00 97.62 98 LEU A O 1
ATOM 718 N N . VAL A 1 99 ? -11.645 3.810 15.863 1.00 96.56 99 VAL A N 1
ATOM 719 C CA . VAL A 1 99 ? -10.395 3.872 15.090 1.00 96.56 99 VAL A CA 1
ATOM 720 C C . VAL A 1 99 ? -10.603 3.298 13.686 1.00 96.56 99 VAL A C 1
ATOM 722 O O . VAL A 1 99 ? -11.518 2.495 13.497 1.00 96.56 99 VAL A O 1
ATOM 725 N N . PRO A 1 100 ? -9.794 3.669 12.680 1.00 96.69 100 PRO A N 1
ATOM 726 C CA . PRO A 1 100 ? -9.778 2.963 11.402 1.00 96.69 100 PRO A CA 1
ATOM 727 C C . PRO A 1 100 ? -9.455 1.478 11.598 1.00 96.69 100 PRO A C 1
ATOM 729 O O . PRO A 1 100 ? -8.688 1.113 12.491 1.00 96.69 100 PRO A O 1
ATOM 732 N N . THR A 1 101 ? -10.025 0.604 10.770 1.00 95.50 101 THR A N 1
ATOM 733 C CA . THR A 1 101 ? -9.635 -0.814 10.793 1.00 95.50 101 THR A CA 1
ATOM 734 C C . THR A 1 101 ? -8.161 -0.976 10.389 1.00 95.50 101 THR A C 1
ATOM 736 O O . THR A 1 101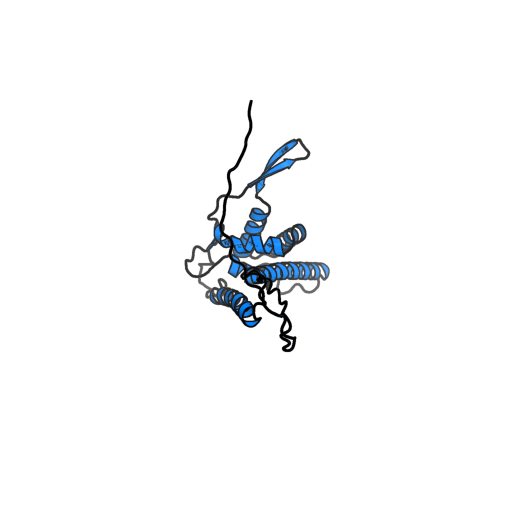 ? -7.580 -0.106 9.732 1.00 95.50 101 THR A O 1
ATOM 739 N N . GLY A 1 102 ? -7.540 -2.109 10.739 1.00 94.62 102 GLY A N 1
ATOM 740 C CA . GLY A 1 102 ? -6.189 -2.430 10.257 1.00 94.62 102 GLY A CA 1
ATOM 741 C C . GLY A 1 102 ? -6.120 -2.458 8.725 1.00 94.62 102 GLY A C 1
ATOM 742 O O . GLY A 1 102 ? -5.227 -1.860 8.134 1.00 94.62 102 GLY A O 1
ATOM 743 N N . ALA A 1 103 ? -7.139 -3.036 8.077 1.00 95.50 103 ALA A N 1
ATOM 744 C CA . ALA A 1 103 ? -7.252 -3.056 6.621 1.00 95.50 103 ALA A CA 1
ATOM 745 C C . ALA A 1 103 ? -7.407 -1.647 6.015 1.00 95.50 103 ALA A C 1
ATOM 747 O O . ALA A 1 103 ? -6.793 -1.347 4.995 1.00 95.50 103 ALA A O 1
ATOM 748 N N . GLU A 1 104 ? -8.195 -0.763 6.638 1.00 96.12 104 GLU A N 1
ATOM 749 C CA . GLU A 1 104 ? -8.310 0.638 6.209 1.00 96.12 104 GLU A CA 1
ATOM 750 C C . GLU A 1 104 ? -6.981 1.379 6.352 1.00 96.12 104 GLU A C 1
ATOM 752 O O . GLU A 1 104 ? -6.588 2.103 5.440 1.00 96.12 104 GLU A O 1
ATOM 757 N N . THR A 1 105 ? -6.269 1.167 7.459 1.00 96.06 105 THR A N 1
ATOM 758 C CA . THR A 1 105 ? -4.963 1.789 7.714 1.00 96.06 105 THR A CA 1
ATOM 759 C C . THR A 1 105 ? -3.927 1.343 6.681 1.00 96.06 105 THR A C 1
ATOM 761 O O . THR A 1 105 ? -3.224 2.182 6.117 1.00 96.06 105 THR A O 1
ATOM 764 N N . LEU A 1 106 ? -3.892 0.048 6.350 1.00 96.88 106 LEU A N 1
ATOM 765 C CA . LEU A 1 106 ? -3.002 -0.492 5.323 1.00 96.88 106 LEU A CA 1
ATOM 766 C C . LEU A 1 106 ? -3.330 0.063 3.926 1.00 96.88 106 LEU A C 1
ATOM 768 O O . LEU A 1 106 ? -2.430 0.502 3.208 1.00 96.88 106 LEU A O 1
ATOM 772 N N . ARG A 1 107 ? -4.617 0.116 3.547 1.00 96.19 107 ARG A N 1
ATOM 773 C CA . ARG A 1 107 ? -5.046 0.724 2.271 1.00 96.19 107 ARG A CA 1
ATOM 774 C C . ARG A 1 107 ? -4.688 2.210 2.213 1.00 96.19 107 ARG A C 1
ATOM 776 O O . ARG A 1 107 ? -4.204 2.677 1.185 1.00 96.19 107 ARG A O 1
ATOM 783 N N . LEU A 1 108 ? -4.865 2.953 3.307 1.00 95.00 108 LEU A N 1
ATOM 784 C CA . LEU A 1 108 ? -4.427 4.347 3.387 1.00 95.00 108 LEU A CA 1
ATOM 785 C C . LEU A 1 108 ? -2.914 4.465 3.175 1.00 95.00 108 LEU A C 1
ATOM 787 O O . LEU A 1 108 ? -2.474 5.371 2.468 1.00 95.00 108 LEU A O 1
ATOM 791 N N . LYS A 1 109 ? -2.117 3.551 3.737 1.00 96.12 109 LYS A N 1
ATOM 792 C CA . LYS A 1 109 ? -0.665 3.578 3.556 1.00 96.12 109 LYS A CA 1
ATOM 793 C C . LYS A 1 109 ? -0.251 3.319 2.109 1.00 96.12 109 LYS A C 1
ATOM 795 O O . LYS A 1 109 ? 0.515 4.112 1.565 1.00 96.12 109 LYS A O 1
ATOM 800 N N . GLY A 1 110 ? -0.843 2.318 1.453 1.00 95.62 110 GLY A N 1
ATOM 801 C CA . GLY A 1 110 ? -0.661 2.098 0.013 1.00 95.62 110 GLY A CA 1
ATOM 802 C C . GLY A 1 110 ? -1.027 3.335 -0.817 1.00 95.62 110 GLY A C 1
ATOM 803 O O . GLY A 1 110 ? -0.301 3.727 -1.727 1.00 95.62 110 GLY A O 1
ATOM 804 N N . TYR A 1 111 ? -2.103 4.036 -0.449 1.00 94.06 111 TYR A N 1
ATOM 805 C CA . TYR A 1 111 ? -2.500 5.285 -1.107 1.00 94.06 111 TYR A CA 1
ATOM 806 C C . TYR A 1 111 ? -1.459 6.404 -0.926 1.00 94.06 111 TYR A C 1
ATOM 808 O O . TYR A 1 111 ? -1.181 7.149 -1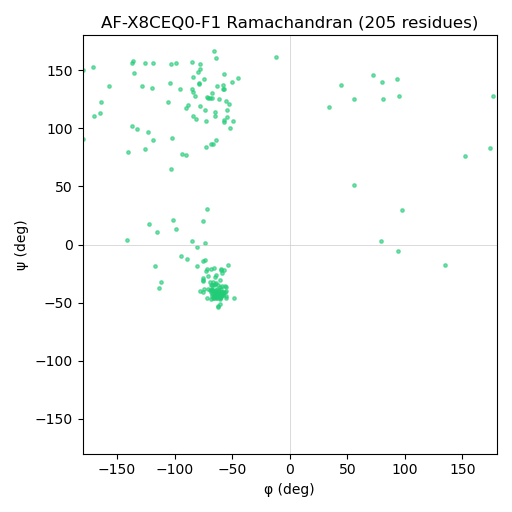.869 1.00 94.06 111 TYR A O 1
ATOM 816 N N . LEU A 1 112 ? -0.854 6.525 0.259 1.00 93.38 112 LEU A N 1
ATOM 817 C CA . LEU A 1 112 ? 0.187 7.522 0.521 1.00 93.38 112 LEU A CA 1
ATOM 818 C C . LEU A 1 112 ? 1.472 7.238 -0.266 1.00 93.38 112 LEU A C 1
ATOM 820 O O . LEU A 1 112 ? 2.034 8.180 -0.825 1.00 93.38 112 LEU A O 1
ATOM 824 N N . ILE A 1 113 ? 1.870 5.968 -0.401 1.00 94.62 113 ILE A N 1
ATOM 825 C CA . ILE A 1 113 ? 2.984 5.552 -1.274 1.00 94.62 113 ILE A CA 1
ATOM 826 C C . ILE A 1 113 ? 2.745 6.031 -2.713 1.00 94.62 113 ILE A C 1
ATOM 828 O O . ILE A 1 113 ? 3.629 6.627 -3.330 1.00 94.62 113 ILE A O 1
ATOM 832 N N . MET A 1 114 ? 1.527 5.870 -3.234 1.00 91.19 114 MET A N 1
ATOM 833 C CA . MET A 1 114 ? 1.174 6.348 -4.576 1.00 91.19 114 MET A CA 1
ATOM 834 C C . MET A 1 114 ? 1.251 7.879 -4.698 1.00 91.19 114 MET A C 1
ATOM 836 O O . MET A 1 114 ? 1.811 8.424 -5.659 1.00 91.19 114 MET A O 1
ATOM 840 N N . CYS A 1 115 ? 0.730 8.599 -3.705 1.00 88.12 115 CYS A N 1
ATOM 841 C CA . CYS A 1 115 ? 0.642 10.058 -3.749 1.00 88.12 115 CYS A CA 1
ATOM 842 C C . CYS A 1 115 ? 1.977 10.769 -3.508 1.00 88.12 115 CYS A C 1
ATOM 844 O O . CYS A 1 115 ? 2.245 11.776 -4.157 1.00 88.12 115 CYS A O 1
ATOM 846 N N . ARG A 1 116 ? 2.788 10.285 -2.563 1.00 89.75 116 ARG A N 1
ATOM 847 C CA . ARG A 1 116 ? 3.971 10.995 -2.045 1.00 89.75 116 ARG A CA 1
ATOM 848 C C . ARG A 1 116 ? 5.278 10.305 -2.390 1.00 89.75 116 ARG A C 1
ATOM 850 O O . ARG A 1 116 ? 6.226 11.001 -2.725 1.00 89.75 116 ARG A O 1
ATOM 857 N N . ASN A 1 117 ? 5.291 8.972 -2.363 1.00 91.44 117 ASN A N 1
ATOM 858 C CA . ASN A 1 117 ? 6.460 8.150 -2.666 1.00 91.44 117 ASN A CA 1
ATOM 859 C C . ASN A 1 117 ? 7.690 8.480 -1.797 1.00 91.44 117 ASN A C 1
ATOM 861 O O . ASN A 1 117 ? 8.756 8.751 -2.333 1.00 91.44 117 ASN A O 1
ATOM 865 N N . SER A 1 118 ? 7.542 8.521 -0.468 1.00 91.62 118 SER A N 1
ATOM 866 C CA . SER A 1 118 ? 8.650 8.845 0.449 1.00 91.62 118 SER A CA 1
ATOM 867 C C . SER A 1 118 ? 9.225 7.609 1.146 1.00 91.62 118 SER A C 1
ATOM 869 O O . SER A 1 118 ? 8.498 6.635 1.358 1.00 91.62 118 SER A O 1
ATOM 871 N N . ARG A 1 119 ? 10.488 7.654 1.595 1.00 92.38 119 ARG A N 1
ATOM 872 C CA . ARG A 1 119 ? 11.116 6.573 2.390 1.00 92.38 119 ARG A CA 1
ATOM 873 C C . ARG A 1 119 ? 10.323 6.261 3.651 1.00 92.38 119 ARG A C 1
ATOM 875 O O . ARG A 1 119 ? 10.114 5.095 3.975 1.00 92.38 119 ARG A O 1
ATOM 882 N N . ARG A 1 120 ? 9.823 7.299 4.332 1.00 92.69 120 ARG A N 1
ATOM 883 C CA . ARG A 1 120 ? 8.963 7.145 5.515 1.00 92.69 120 ARG A CA 1
ATOM 884 C C . ARG A 1 120 ? 7.695 6.359 5.186 1.00 92.69 120 ARG A C 1
ATOM 886 O O . ARG A 1 120 ? 7.230 5.579 6.013 1.00 92.69 120 ARG A O 1
ATOM 893 N N . ASP A 1 121 ? 7.145 6.548 3.986 1.00 95.44 121 ASP A N 1
ATOM 894 C CA . ASP A 1 121 ? 5.955 5.818 3.578 1.00 95.44 121 ASP A CA 1
ATOM 895 C C . ASP A 1 121 ? 6.203 4.322 3.383 1.00 95.44 121 ASP A C 1
ATOM 897 O O . ASP A 1 121 ? 5.374 3.518 3.804 1.00 95.44 121 ASP A O 1
ATOM 901 N N . TYR A 1 122 ? 7.351 3.945 2.829 1.00 96.25 122 TYR A N 1
ATOM 902 C CA . TYR A 1 122 ? 7.743 2.540 2.734 1.00 96.25 122 TYR A CA 1
ATOM 903 C C . TYR A 1 122 ? 8.110 1.941 4.098 1.00 96.25 122 TYR A C 1
ATOM 905 O O . TYR A 1 122 ? 7.726 0.810 4.376 1.00 96.25 122 TYR A O 1
ATOM 913 N N . ALA A 1 123 ? 8.773 2.701 4.975 1.00 95.19 123 ALA A N 1
ATOM 914 C CA . ALA A 1 123 ? 9.122 2.243 6.321 1.00 95.19 123 ALA A CA 1
ATOM 915 C C . ALA A 1 123 ? 7.877 1.928 7.168 1.00 95.19 123 ALA A C 1
ATOM 917 O O . ALA A 1 123 ? 7.726 0.802 7.631 1.00 95.19 123 ALA A O 1
ATOM 918 N N . ASP A 1 124 ? 6.923 2.866 7.290 1.00 95.38 124 ASP A N 1
ATOM 919 C CA . ASP A 1 124 ? 5.709 2.581 8.075 1.00 95.38 124 ASP A CA 1
ATOM 920 C C . ASP A 1 124 ? 4.877 1.450 7.431 1.00 95.38 124 ASP A C 1
ATOM 922 O O . ASP A 1 124 ? 4.121 0.767 8.116 1.00 95.38 124 ASP A O 1
ATOM 926 N N . PHE A 1 125 ? 4.958 1.273 6.106 1.00 97.12 125 PHE A N 1
ATOM 927 C CA . PHE A 1 125 ? 4.301 0.161 5.419 1.00 97.12 125 PHE A CA 1
ATOM 928 C C . PHE A 1 125 ? 4.941 -1.182 5.780 1.00 97.12 125 PHE A C 1
ATOM 930 O O . PHE A 1 125 ? 4.222 -2.117 6.122 1.00 97.12 125 PHE A O 1
ATOM 937 N N . ALA A 1 126 ? 6.272 -1.265 5.753 1.00 95.88 126 ALA A N 1
ATOM 938 C CA . ALA A 1 126 ? 7.023 -2.443 6.171 1.00 95.88 126 ALA A CA 1
ATOM 939 C C . ALA A 1 126 ? 6.716 -2.831 7.628 1.00 95.88 126 ALA A C 1
ATOM 941 O O . ALA A 1 126 ? 6.424 -3.997 7.889 1.00 95.88 126 ALA A O 1
ATOM 942 N N . ASP A 1 127 ? 6.655 -1.857 8.541 1.00 95.31 127 ASP A N 1
ATOM 943 C CA . ASP A 1 127 ? 6.276 -2.088 9.944 1.00 95.31 127 ASP A CA 1
ATOM 944 C C . ASP A 1 127 ? 4.860 -2.679 10.079 1.00 95.31 127 ASP A C 1
ATOM 946 O O . ASP A 1 127 ? 4.604 -3.538 10.925 1.00 95.31 127 ASP A O 1
ATOM 950 N N . MET A 1 128 ? 3.911 -2.233 9.246 1.00 95.12 128 MET A N 1
ATOM 951 C CA . MET A 1 128 ? 2.557 -2.801 9.231 1.00 95.12 128 MET A CA 1
ATOM 952 C C . MET A 1 128 ? 2.548 -4.244 8.722 1.00 95.12 128 MET A C 1
ATOM 954 O O . MET A 1 128 ? 1.797 -5.061 9.254 1.00 95.12 128 MET A O 1
ATOM 958 N N . VAL A 1 129 ? 3.354 -4.556 7.704 1.00 94.62 129 VAL A N 1
ATOM 959 C CA . VAL A 1 129 ? 3.464 -5.909 7.135 1.00 94.62 129 VAL A CA 1
ATOM 960 C C . VAL A 1 129 ? 4.043 -6.883 8.161 1.00 94.62 129 VAL A C 1
ATOM 962 O O . VAL A 1 129 ? 3.477 -7.962 8.340 1.00 94.62 129 VAL A O 1
ATOM 965 N N . ASP A 1 130 ? 5.068 -6.470 8.910 1.00 93.06 130 ASP A N 1
ATOM 966 C CA . ASP A 1 130 ? 5.658 -7.262 10.001 1.00 93.06 130 ASP A CA 1
ATOM 967 C C . ASP A 1 130 ? 4.6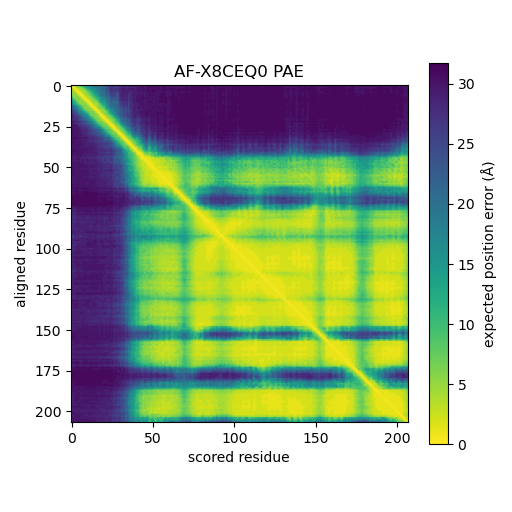34 -7.622 11.096 1.00 93.06 130 ASP A C 1
ATOM 969 O O . ASP A 1 130 ? 4.787 -8.620 11.798 1.00 93.06 130 ASP A O 1
ATOM 973 N N . ALA A 1 131 ? 3.559 -6.839 11.237 1.00 91.38 131 ALA A N 1
ATOM 974 C CA . ALA A 1 131 ? 2.504 -7.086 12.214 1.00 91.38 131 ALA A CA 1
ATOM 975 C C . ALA A 1 131 ? 1.349 -7.984 11.715 1.00 91.38 131 ALA A C 1
ATOM 977 O O . ALA A 1 131 ? 0.518 -8.377 12.539 1.00 91.38 131 ALA A O 1
ATOM 978 N N . MET A 1 132 ? 1.227 -8.278 10.408 1.00 88.81 132 MET A N 1
ATOM 979 C CA . MET A 1 132 ? 0.054 -8.993 9.855 1.00 88.81 132 MET A CA 1
ATOM 980 C C . MET A 1 132 ? 0.320 -10.024 8.745 1.00 88.81 132 MET A C 1
ATOM 982 O O . MET A 1 132 ? -0.644 -10.617 8.258 1.00 88.81 132 MET 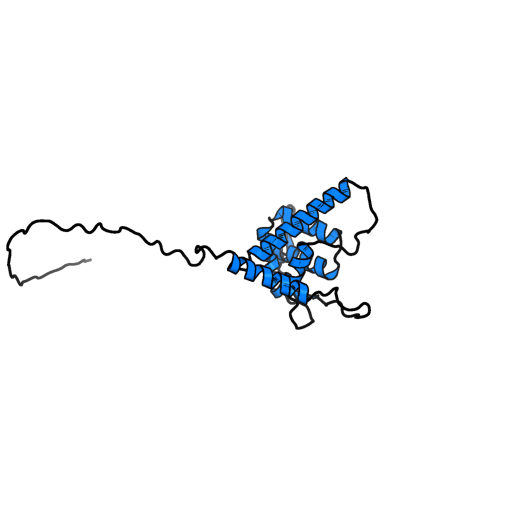A O 1
ATOM 986 N N . GLU A 1 133 ? 1.581 -10.270 8.393 1.00 92.31 133 GLU A N 1
ATOM 987 C CA . GLU A 1 133 ? 2.043 -11.127 7.288 1.00 92.31 133 GLU A CA 1
ATOM 988 C C . GLU A 1 133 ? 1.808 -10.539 5.873 1.00 92.31 133 GLU A C 1
ATOM 990 O O . GLU A 1 133 ? 0.793 -9.868 5.622 1.00 92.31 133 GLU A O 1
ATOM 995 N N . PRO A 1 134 ? 2.710 -10.807 4.905 1.00 94.50 134 PRO A N 1
ATOM 996 C CA . PRO A 1 134 ? 2.607 -10.291 3.537 1.00 94.50 134 PRO A CA 1
ATOM 997 C C . PRO A 1 134 ? 1.347 -10.724 2.774 1.00 94.50 134 PRO A C 1
ATOM 999 O O . PRO A 1 134 ? 0.780 -9.930 2.020 1.00 94.50 134 PRO A O 1
ATOM 1002 N N . GLU A 1 135 ? 0.872 -11.954 2.966 1.00 95.00 135 GLU A N 1
ATOM 1003 C CA . GLU A 1 135 ? -0.293 -12.501 2.259 1.00 95.00 135 GLU A CA 1
ATOM 1004 C C . GLU A 1 135 ? -1.584 -11.800 2.691 1.00 95.00 135 GLU A C 1
ATOM 1006 O O . GLU A 1 135 ? -2.423 -11.442 1.859 1.00 95.00 135 GLU A O 1
ATOM 1011 N N . THR A 1 136 ? -1.730 -11.525 3.989 1.00 94.81 136 THR A N 1
ATOM 1012 C CA . THR A 1 136 ? -2.858 -10.741 4.513 1.00 94.81 136 THR A CA 1
ATOM 1013 C C . THR A 1 136 ? -2.849 -9.336 3.923 1.00 94.81 136 THR A C 1
ATOM 1015 O O . THR A 1 136 ? -3.895 -8.826 3.502 1.00 94.81 136 THR A O 1
ATOM 1018 N N . ALA A 1 137 ? -1.667 -8.713 3.857 1.00 96.88 137 ALA A N 1
ATOM 1019 C CA . ALA A 1 137 ? -1.511 -7.397 3.259 1.00 96.88 137 ALA A CA 1
ATOM 1020 C C . ALA A 1 137 ? -1.898 -7.409 1.771 1.00 96.88 137 ALA A C 1
ATOM 1022 O O . ALA A 1 137 ? -2.646 -6.537 1.320 1.00 96.88 137 ALA A O 1
ATOM 1023 N N . ALA A 1 138 ? -1.475 -8.433 1.029 1.00 96.12 138 ALA A N 1
ATOM 1024 C CA . ALA A 1 138 ? -1.806 -8.601 -0.378 1.00 96.12 138 ALA A CA 1
ATOM 1025 C C . ALA A 1 138 ? -3.316 -8.717 -0.627 1.00 96.12 138 ALA A C 1
ATOM 1027 O O . ALA A 1 138 ? -3.839 -8.018 -1.496 1.00 96.12 138 ALA A O 1
ATOM 1028 N N . VAL A 1 139 ? -4.039 -9.514 0.166 1.00 94.94 139 VAL A N 1
ATOM 1029 C CA . VAL A 1 139 ? -5.506 -9.646 0.052 1.00 94.94 139 VAL A CA 1
ATOM 1030 C C . VAL A 1 139 ? -6.206 -8.299 0.265 1.00 94.94 139 VAL A C 1
ATOM 1032 O O . VAL A 1 139 ? -7.136 -7.942 -0.466 1.00 94.94 139 VAL A O 1
ATOM 1035 N N . VAL A 1 140 ? -5.756 -7.518 1.249 1.00 95.75 140 VAL A N 1
ATOM 1036 C CA . VAL A 1 140 ? -6.312 -6.187 1.531 1.00 95.75 140 VAL A CA 1
ATOM 1037 C C . VAL A 1 140 ? -6.039 -5.211 0.381 1.00 95.75 140 VAL A C 1
ATOM 1039 O O . VAL A 1 140 ? -6.949 -4.488 -0.045 1.00 95.75 140 VAL A O 1
ATOM 1042 N N . LEU A 1 141 ? -4.807 -5.186 -0.129 1.00 95.50 141 LEU A N 1
ATOM 1043 C CA . LEU A 1 141 ? -4.374 -4.251 -1.169 1.00 95.50 141 LEU A CA 1
ATOM 1044 C C . LEU A 1 141 ? -4.895 -4.623 -2.563 1.00 95.50 141 LEU A C 1
ATOM 1046 O O . LEU A 1 141 ? -5.181 -3.729 -3.355 1.00 95.50 141 LEU A O 1
ATOM 1050 N N . ALA A 1 142 ? -5.130 -5.904 -2.854 1.00 92.12 142 ALA A N 1
ATOM 1051 C CA . ALA A 1 142 ? -5.795 -6.333 -4.088 1.00 92.12 142 ALA A CA 1
ATOM 1052 C C . ALA A 1 142 ? -7.216 -5.748 -4.204 1.00 92.12 142 ALA A C 1
ATOM 1054 O O . ALA A 1 142 ? -7.703 -5.452 -5.292 1.00 92.12 142 ALA A O 1
ATOM 1055 N N . GLY A 1 143 ? -7.884 -5.518 -3.067 1.00 90.25 143 GLY A N 1
ATOM 1056 C CA . GLY A 1 143 ? -9.202 -4.888 -3.006 1.00 90.25 143 GLY A CA 1
ATOM 1057 C C . GLY A 1 143 ? -9.196 -3.355 -3.005 1.00 90.25 143 GLY A C 1
ATOM 1058 O O . GLY A 1 143 ? -10.272 -2.764 -2.857 1.00 90.25 143 GLY A O 1
ATOM 1059 N N . MET A 1 144 ? -8.030 -2.712 -3.120 1.00 91.19 144 MET A N 1
ATOM 1060 C CA . MET A 1 144 ? -7.850 -1.271 -2.906 1.00 91.19 144 MET A CA 1
ATOM 1061 C C . MET A 1 144 ? -8.619 -0.402 -3.910 1.00 91.19 144 MET A C 1
ATOM 1063 O O . MET A 1 144 ? -9.150 0.639 -3.514 1.00 91.19 144 MET A O 1
ATOM 1067 N N . ASP A 1 145 ? -8.780 -0.867 -5.153 1.00 89.94 145 ASP A N 1
ATOM 1068 C CA . ASP A 1 145 ? -9.506 -0.160 -6.223 1.00 89.94 145 ASP A CA 1
ATOM 1069 C C . ASP A 1 145 ? -10.979 0.128 -5.877 1.00 89.94 145 ASP A C 1
ATOM 1071 O O . ASP A 1 145 ? -11.597 1.039 -6.428 1.00 89.94 145 ASP A O 1
ATOM 1075 N N . ARG A 1 146 ? -11.568 -0.620 -4.931 1.00 89.62 146 ARG A N 1
ATOM 1076 C CA . ARG A 1 146 ? -12.941 -0.375 -4.450 1.00 89.62 146 ARG A CA 1
ATOM 1077 C C . ARG A 1 146 ? -13.056 0.872 -3.573 1.00 89.62 146 ARG A C 1
ATOM 1079 O O . ARG A 1 146 ? -14.150 1.414 -3.442 1.00 89.62 146 ARG A O 1
ATOM 1086 N N . TYR A 1 147 ? -11.953 1.299 -2.964 1.00 91.44 147 TYR A N 1
ATOM 1087 C CA . TYR A 1 147 ? -11.916 2.374 -1.972 1.00 91.44 147 TYR A CA 1
ATOM 1088 C C . TYR A 1 147 ? -11.202 3.619 -2.485 1.00 91.44 147 TYR A C 1
ATOM 1090 O O . TYR A 1 147 ? -11.576 4.731 -2.107 1.00 91.44 147 TYR A O 1
ATOM 1098 N N . TYR A 1 148 ? -10.205 3.436 -3.348 1.00 88.62 148 TYR A N 1
ATOM 1099 C CA . TYR A 1 148 ? -9.402 4.492 -3.948 1.00 88.62 148 TYR A CA 1
ATOM 1100 C C . TYR A 1 148 ? -9.383 4.304 -5.465 1.00 88.62 148 TYR A C 1
ATOM 1102 O O . TYR A 1 148 ? -9.225 3.188 -5.946 1.00 88.62 148 TYR A O 1
ATOM 1110 N N . CYS A 1 149 ? -9.543 5.380 -6.232 1.00 78.31 149 CYS A N 1
ATOM 1111 C CA . CYS A 1 149 ? -9.419 5.336 -7.691 1.00 78.31 149 CYS A CA 1
ATOM 1112 C C . CYS A 1 149 ? -8.621 6.529 -8.208 1.00 78.31 149 CYS A C 1
ATOM 1114 O O . CYS A 1 149 ? -8.590 7.583 -7.573 1.00 78.31 149 CYS A O 1
ATOM 1116 N N . CYS A 1 150 ? -8.033 6.369 -9.391 1.00 72.31 150 CYS A N 1
ATOM 1117 C CA . CYS A 1 150 ? -7.520 7.481 -10.179 1.00 72.31 150 CYS A CA 1
ATOM 1118 C C . CYS A 1 150 ? -8.670 8.200 -10.906 1.00 72.31 150 CYS A C 1
ATOM 1120 O O . CYS A 1 150 ? -9.577 7.554 -11.435 1.00 72.31 150 CYS A O 1
ATOM 1122 N N . GLU A 1 151 ? -8.633 9.532 -10.949 1.00 65.69 151 GLU A N 1
ATOM 1123 C CA . GLU A 1 151 ? -9.600 10.354 -11.693 1.00 65.69 151 GLU A CA 1
ATOM 1124 C C . GLU A 1 151 ? -9.467 10.194 -13.223 1.00 65.69 151 GLU A C 1
ATOM 1126 O O . GLU A 1 151 ? -10.426 10.437 -13.961 1.00 65.69 151 GLU A O 1
ATOM 1131 N N . SER A 1 152 ? -8.314 9.730 -13.725 1.00 59.56 152 SER A N 1
ATOM 1132 C CA . SER A 1 152 ? -8.088 9.527 -15.159 1.00 59.56 152 SER A CA 1
ATOM 1133 C C . SER A 1 152 ? -8.623 8.158 -15.628 1.00 59.56 152 SER A C 1
ATOM 1135 O O . SER A 1 152 ? -8.159 7.079 -15.268 1.00 59.56 152 SER A O 1
ATOM 1137 N N . SER A 1 153 ? -9.691 8.207 -16.426 1.00 53.12 153 SER A N 1
ATOM 1138 C CA . SER A 1 153 ? -10.635 7.104 -16.682 1.00 53.12 153 SER A CA 1
ATOM 1139 C C . SER A 1 153 ? -10.172 5.969 -17.610 1.00 53.12 153 SER A C 1
ATOM 1141 O O . SER A 1 153 ? -11.010 5.240 -18.147 1.00 53.12 153 SER A O 1
ATOM 1143 N N . ARG A 1 154 ? -8.873 5.767 -17.840 1.00 53.44 154 ARG A N 1
ATOM 1144 C CA . ARG A 1 154 ? -8.414 4.669 -18.706 1.00 53.44 154 ARG A CA 1
ATOM 1145 C C . ARG A 1 154 ? -7.216 3.958 -18.088 1.00 53.44 154 ARG A C 1
ATOM 1147 O O . ARG A 1 154 ? -6.092 4.411 -18.222 1.00 53.44 154 ARG A O 1
ATOM 1154 N N . ARG A 1 155 ? -7.498 2.794 -17.492 1.00 55.41 155 ARG A N 1
ATOM 1155 C CA . ARG A 1 155 ? -6.542 1.721 -17.149 1.00 55.41 155 ARG A CA 1
ATOM 1156 C C . ARG A 1 155 ? -5.677 1.883 -15.892 1.00 55.41 155 ARG A C 1
ATOM 1158 O O . ARG A 1 155 ? -4.900 0.994 -15.599 1.00 55.41 155 ARG A O 1
ATOM 1165 N N . GLN A 1 156 ? -5.832 2.938 -15.098 1.00 62.88 156 GLN A N 1
ATOM 1166 C CA . GLN A 1 156 ? -5.001 3.128 -13.900 1.00 62.88 156 GLN A CA 1
ATOM 1167 C C . GLN A 1 156 ? -5.675 2.563 -12.640 1.00 62.88 156 GLN A C 1
ATOM 1169 O O . GLN A 1 156 ? -6.254 3.308 -11.844 1.00 62.88 156 GLN A O 1
ATOM 1174 N N . CYS A 1 157 ? -5.620 1.240 -12.467 1.00 79.31 157 CYS A N 1
ATOM 1175 C CA . CYS A 1 157 ? -5.961 0.611 -11.190 1.00 79.31 157 CYS A CA 1
ATOM 1176 C C . CYS A 1 157 ? -4.865 0.935 -10.165 1.00 79.31 157 CYS A C 1
ATOM 1178 O O . CYS A 1 157 ? -3.677 0.712 -10.418 1.00 79.31 157 CYS A O 1
ATOM 1180 N N . ILE A 1 158 ? -5.254 1.482 -9.009 1.00 88.62 158 ILE A N 1
ATOM 1181 C CA . ILE A 1 158 ? -4.304 1.874 -7.965 1.00 88.62 158 ILE A CA 1
ATOM 1182 C C . ILE A 1 158 ? -3.585 0.645 -7.407 1.00 88.62 158 ILE A C 1
ATOM 1184 O O . ILE A 1 158 ? -2.396 0.730 -7.121 1.00 88.62 158 ILE A O 1
ATOM 1188 N N . ALA A 1 159 ? -4.269 -0.502 -7.327 1.00 90.88 159 ALA A N 1
ATOM 1189 C CA . ALA A 1 159 ? -3.661 -1.754 -6.889 1.00 90.88 159 ALA A CA 1
ATOM 1190 C C . ALA A 1 159 ? -2.544 -2.208 -7.846 1.00 90.88 159 ALA A C 1
ATOM 1192 O O . ALA A 1 159 ? -1.445 -2.517 -7.396 1.00 90.88 159 ALA A O 1
ATOM 1193 N N . THR A 1 160 ? -2.784 -2.173 -9.161 1.00 88.38 160 THR A N 1
ATOM 1194 C CA . THR A 1 160 ? -1.786 -2.529 -10.186 1.00 88.38 160 THR A CA 1
ATOM 1195 C C . THR A 1 160 ? -0.553 -1.626 -10.122 1.00 88.38 160 THR A C 1
ATOM 1197 O O . THR A 1 160 ? 0.580 -2.107 -10.146 1.00 88.38 160 THR A O 1
ATOM 1200 N N . GLN A 1 161 ? -0.760 -0.314 -9.995 1.00 89.50 161 GLN A N 1
ATOM 1201 C CA . GLN A 1 161 ? 0.343 0.641 -9.873 1.00 89.50 161 GLN A CA 1
ATOM 1202 C C . GLN A 1 161 ? 1.104 0.495 -8.550 1.00 89.50 161 GLN A C 1
ATOM 1204 O O . GLN A 1 161 ? 2.329 0.621 -8.519 1.00 89.50 161 GLN A O 1
ATOM 1209 N N . LEU A 1 162 ? 0.399 0.165 -7.466 1.00 93.44 162 LEU A N 1
ATOM 1210 C CA . LEU A 1 162 ? 1.019 -0.107 -6.177 1.00 93.44 162 LEU A CA 1
ATOM 1211 C C . LEU A 1 162 ? 1.916 -1.349 -6.235 1.00 93.44 162 LEU A C 1
ATOM 1213 O O . LEU A 1 162 ? 3.023 -1.295 -5.711 1.00 93.44 162 LEU A O 1
ATOM 1217 N N . VAL A 1 163 ? 1.503 -2.425 -6.919 1.00 94.19 163 VAL A N 1
ATOM 1218 C CA . VAL A 1 163 ? 2.353 -3.616 -7.126 1.00 94.19 163 VAL A CA 1
ATOM 1219 C C . VAL A 1 163 ? 3.684 -3.231 -7.765 1.00 94.19 163 VAL A C 1
ATOM 1221 O O . VAL A 1 163 ? 4.730 -3.655 -7.282 1.00 94.19 163 VAL A O 1
ATOM 1224 N N . ARG A 1 164 ? 3.664 -2.397 -8.812 1.00 91.62 164 ARG A N 1
ATOM 1225 C CA . ARG A 1 164 ? 4.890 -1.928 -9.471 1.00 91.62 164 ARG A CA 1
ATOM 1226 C C . ARG A 1 164 ? 5.797 -1.160 -8.509 1.00 91.62 164 ARG A C 1
ATOM 1228 O O . ARG A 1 164 ? 6.988 -1.443 -8.467 1.00 91.62 164 ARG A O 1
ATOM 1235 N N . ARG A 1 165 ? 5.241 -0.233 -7.720 1.00 93.25 165 ARG A N 1
ATOM 1236 C CA . ARG A 1 165 ? 6.020 0.554 -6.745 1.00 93.25 165 ARG A CA 1
ATOM 1237 C C . ARG A 1 165 ? 6.573 -0.272 -5.590 1.00 93.25 165 ARG A C 1
ATOM 1239 O O . ARG A 1 165 ? 7.660 0.011 -5.110 1.00 93.25 165 ARG A O 1
ATOM 1246 N N . LEU A 1 166 ? 5.838 -1.279 -5.133 1.00 96.62 166 LEU A N 1
ATOM 1247 C CA . LEU A 1 166 ? 6.303 -2.167 -4.069 1.00 96.62 166 LEU A CA 1
ATOM 1248 C C . LEU A 1 166 ? 7.350 -3.173 -4.565 1.00 96.62 166 LEU A C 1
ATOM 1250 O O . LEU A 1 166 ? 8.215 -3.565 -3.789 1.00 96.62 166 LEU A O 1
ATOM 1254 N N . ALA A 1 167 ? 7.277 -3.590 -5.834 1.00 95.69 167 ALA A N 1
ATOM 1255 C CA . ALA A 1 167 ? 8.240 -4.514 -6.429 1.00 95.69 167 ALA A CA 1
ATOM 1256 C C . ALA A 1 167 ? 9.630 -3.889 -6.615 1.00 95.69 167 ALA A C 1
ATOM 1258 O O . ALA A 1 167 ? 10.626 -4.599 -6.514 1.00 95.69 167 ALA A O 1
ATOM 1259 N N . ASP A 1 168 ? 9.687 -2.582 -6.872 1.00 93.06 168 ASP A N 1
ATOM 1260 C CA . ASP A 1 168 ? 10.932 -1.824 -7.006 1.00 93.06 168 ASP A CA 1
ATOM 1261 C C . ASP A 1 168 ? 10.786 -0.438 -6.341 1.00 93.06 168 ASP A C 1
ATOM 1263 O O . ASP A 1 168 ? 10.471 0.547 -7.017 1.00 93.06 168 ASP A O 1
ATOM 1267 N N . PRO A 1 169 ? 10.908 -0.353 -4.998 1.00 94.25 169 PRO A N 1
ATOM 1268 C CA . PRO A 1 169 ? 10.739 0.905 -4.276 1.00 94.25 169 PRO A CA 1
ATOM 1269 C C . PRO A 1 169 ? 11.818 1.934 -4.628 1.00 94.25 169 PRO A C 1
ATOM 1271 O O . PRO A 1 169 ? 12.981 1.783 -4.250 1.00 94.25 169 PRO A O 1
ATOM 1274 N N . ASP A 1 170 ? 11.395 3.027 -5.263 1.00 90.50 170 ASP A N 1
ATOM 1275 C CA . ASP A 1 170 ? 12.238 4.168 -5.641 1.00 90.50 170 ASP A CA 1
ATOM 1276 C C . ASP A 1 170 ? 11.650 5.482 -5.085 1.00 90.50 170 ASP A C 1
ATOM 1278 O O . ASP A 1 170 ? 10.853 6.146 -5.757 1.00 90.50 170 ASP A O 1
ATOM 1282 N N . PRO A 1 171 ? 11.902 5.823 -3.806 1.00 90.75 171 PRO A N 1
ATOM 1283 C CA . PRO A 1 171 ? 11.285 6.980 -3.168 1.00 90.75 171 PRO A CA 1
ATOM 1284 C C . PRO A 1 171 ? 11.893 8.312 -3.634 1.00 90.75 171 PRO A C 1
ATOM 1286 O O . PRO A 1 171 ? 13.101 8.457 -3.771 1.00 90.75 171 PRO A O 1
ATOM 1289 N N . CYS A 1 172 ? 11.054 9.339 -3.791 1.00 85.31 172 CYS A N 1
ATOM 1290 C CA . CYS A 1 172 ? 11.447 10.655 -4.309 1.00 85.31 172 CYS A CA 1
ATOM 1291 C C . CYS A 1 172 ? 12.410 11.433 -3.395 1.00 85.31 172 CYS A C 1
ATOM 1293 O O . CYS A 1 172 ? 13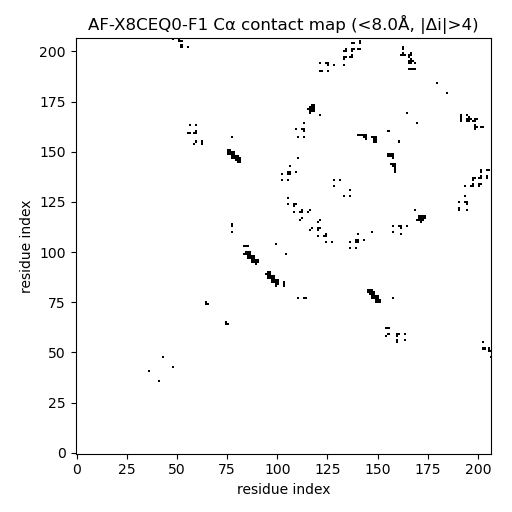.044 12.383 -3.844 1.00 85.31 172 CYS A O 1
ATOM 1295 N N . ASP A 1 173 ? 12.469 11.088 -2.110 1.00 84.50 173 ASP A N 1
ATOM 1296 C CA . ASP A 1 173 ? 13.369 11.673 -1.113 1.00 84.50 173 ASP A CA 1
ATOM 1297 C C . ASP A 1 173 ? 14.618 10.809 -0.867 1.00 84.50 173 ASP A C 1
ATOM 1299 O O . ASP A 1 173 ? 15.344 11.042 0.103 1.00 84.50 173 ASP A O 1
ATOM 1303 N N . TYR A 1 174 ? 14.886 9.821 -1.729 1.00 75.44 174 TYR A N 1
ATOM 1304 C CA . TYR A 1 174 ? 16.128 9.057 -1.701 1.00 75.44 174 TYR A CA 1
ATOM 1305 C C . TYR A 1 174 ? 17.287 9.911 -2.241 1.00 75.44 174 TYR A C 1
ATOM 1307 O O . TYR A 1 174 ? 17.274 10.285 -3.414 1.00 75.44 174 TYR A O 1
ATOM 1315 N N . PRO A 1 175 ? 18.301 10.253 -1.428 1.00 63.88 175 PRO A N 1
ATOM 1316 C CA . PRO A 1 175 ? 19.464 10.968 -1.936 1.00 63.88 175 PRO A CA 1
ATOM 1317 C C . PRO A 1 175 ? 20.316 10.027 -2.800 1.00 63.88 175 PRO A C 1
ATOM 1319 O O . PRO A 1 175 ? 20.733 8.972 -2.328 1.00 63.88 175 PRO A O 1
ATOM 1322 N N . GLU A 1 176 ? 20.630 10.432 -4.035 1.00 59.22 176 GLU A N 1
ATOM 1323 C CA . GLU A 1 176 ? 21.491 9.669 -4.962 1.00 59.22 176 GLU A CA 1
ATOM 1324 C C . GLU A 1 176 ? 22.909 9.412 -4.406 1.00 59.22 176 GLU A C 1
ATOM 1326 O O . GLU A 1 176 ? 23.573 8.475 -4.841 1.00 59.22 176 GLU A O 1
ATOM 1331 N N . ASP A 1 177 ? 23.368 10.209 -3.430 1.00 55.66 177 ASP A N 1
ATOM 1332 C CA . ASP A 1 177 ? 24.788 10.313 -3.053 1.00 55.66 177 ASP A CA 1
ATOM 1333 C C . ASP A 1 177 ? 25.105 9.989 -1.575 1.00 55.66 177 ASP A C 1
ATOM 1335 O O . ASP A 1 177 ? 26.173 10.331 -1.070 1.00 55.66 177 ASP A O 1
ATOM 1339 N N . GLN A 1 178 ? 24.215 9.318 -0.830 1.00 53.78 178 GLN A N 1
ATOM 1340 C CA . GLN A 1 178 ? 24.574 8.833 0.516 1.00 53.78 178 GLN A CA 1
ATOM 1341 C C . GLN A 1 178 ? 25.154 7.422 0.473 1.00 53.78 178 GLN A C 1
ATOM 1343 O O . GLN A 1 178 ? 24.522 6.430 0.836 1.00 53.78 178 GLN A O 1
ATOM 1348 N N . GLY A 1 179 ? 26.420 7.356 0.067 1.00 53.41 179 GLY A N 1
ATOM 1349 C CA . GLY A 1 179 ? 27.298 6.275 0.481 1.00 53.41 179 GLY A CA 1
ATOM 1350 C C . GLY A 1 179 ? 27.593 6.375 1.982 1.00 53.41 179 GLY A C 1
ATOM 1351 O O . GLY A 1 179 ? 28.048 7.409 2.460 1.00 53.41 179 GLY A O 1
ATOM 1352 N N . SER A 1 180 ? 27.431 5.256 2.693 1.00 53.47 180 SER A N 1
ATOM 1353 C CA . SER A 1 180 ? 28.137 4.945 3.949 1.00 53.47 180 SER A CA 1
ATOM 1354 C C . SER A 1 180 ? 27.463 5.210 5.309 1.00 53.47 180 SER A C 1
ATOM 1356 O O . SER A 1 180 ? 28.174 5.326 6.307 1.00 53.47 180 SER A O 1
ATOM 1358 N N . GLU A 1 181 ? 26.136 5.139 5.423 1.00 55.84 181 GLU A N 1
ATOM 1359 C CA . GLU A 1 181 ? 25.518 4.693 6.687 1.00 55.84 181 GLU A CA 1
ATOM 1360 C C . GLU A 1 181 ? 25.065 3.237 6.527 1.00 55.84 181 GLU A C 1
ATOM 1362 O O . GLU A 1 181 ? 23.976 2.955 6.033 1.00 55.84 181 GLU A O 1
ATOM 1367 N N . ALA A 1 182 ? 25.948 2.294 6.879 1.00 59.25 182 ALA A N 1
ATOM 1368 C CA . ALA A 1 182 ? 25.716 0.860 6.683 1.00 59.25 182 ALA A CA 1
ATOM 1369 C C . ALA A 1 182 ? 24.419 0.373 7.353 1.00 59.25 182 ALA A C 1
ATOM 1371 O O . ALA A 1 182 ? 23.716 -0.454 6.774 1.00 59.25 182 ALA A O 1
ATOM 1372 N N . ASP A 1 183 ? 24.072 0.933 8.515 1.00 57.50 183 ASP A N 1
ATOM 1373 C CA . ASP A 1 183 ? 22.851 0.590 9.249 1.00 57.50 183 ASP A CA 1
ATOM 1374 C C . ASP A 1 183 ? 21.594 1.124 8.547 1.00 57.50 183 ASP A C 1
ATOM 1376 O O . ASP A 1 183 ? 20.655 0.365 8.330 1.00 57.50 183 ASP A O 1
ATOM 1380 N N . ALA A 1 184 ? 21.592 2.385 8.095 1.00 61.66 184 ALA A N 1
ATOM 1381 C CA . ALA A 1 184 ? 20.466 2.970 7.359 1.00 61.66 184 ALA A CA 1
ATOM 1382 C C . ALA A 1 184 ? 20.260 2.316 5.980 1.00 61.66 184 ALA A C 1
ATOM 1384 O O . ALA A 1 184 ? 19.134 2.202 5.494 1.00 61.66 184 ALA A O 1
ATOM 1385 N N . ASN A 1 185 ? 21.344 1.866 5.341 1.00 65.38 185 ASN A N 1
ATOM 1386 C CA . ASN A 1 185 ? 21.266 1.136 4.079 1.00 65.38 185 ASN A CA 1
ATOM 1387 C C . ASN A 1 185 ? 20.777 -0.310 4.280 1.00 65.38 185 ASN A C 1
ATOM 1389 O O . ASN A 1 185 ? 19.983 -0.799 3.483 1.00 65.38 185 ASN A O 1
ATOM 1393 N N . SER A 1 186 ? 21.198 -0.976 5.362 1.00 66.81 186 SER A N 1
ATOM 1394 C CA . SER A 1 186 ? 20.720 -2.325 5.711 1.00 66.81 186 SER A CA 1
ATOM 1395 C C . SER A 1 186 ? 19.242 -2.322 6.112 1.00 66.81 186 SER A C 1
ATOM 1397 O O . SER A 1 186 ? 18.495 -3.212 5.712 1.00 66.81 186 SER A O 1
ATOM 1399 N N . ASP A 1 187 ? 18.804 -1.296 6.846 1.00 84.00 187 ASP A N 1
ATOM 1400 C CA . ASP A 1 187 ? 17.393 -1.071 7.177 1.00 84.00 187 ASP A CA 1
ATOM 1401 C C . ASP A 1 187 ? 16.549 -0.869 5.906 1.00 84.00 187 ASP A C 1
ATOM 1403 O O . ASP A 1 187 ? 15.495 -1.484 5.734 1.00 84.00 187 ASP A O 1
ATOM 1407 N N . TRP A 1 188 ? 17.067 -0.097 4.943 1.00 91.00 188 TRP A N 1
ATOM 1408 C CA . TRP A 1 188 ? 16.398 0.113 3.661 1.00 91.00 188 TRP A CA 1
ATOM 1409 C C . TRP A 1 188 ? 16.269 -1.164 2.818 1.00 91.00 188 TRP A C 1
ATOM 1411 O O . TRP A 1 188 ? 15.208 -1.388 2.234 1.00 91.00 188 TRP A O 1
ATOM 1421 N N . GLU A 1 189 ? 17.289 -2.027 2.775 1.00 91.69 189 GLU A N 1
ATOM 1422 C CA . GLU A 1 189 ? 17.16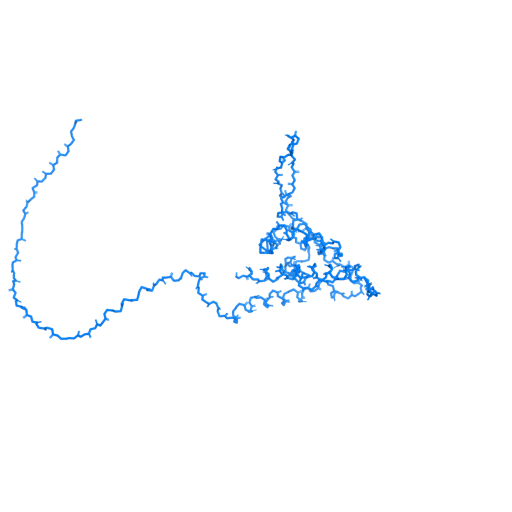9 -3.325 2.092 1.00 91.69 189 GLU A CA 1
ATOM 1423 C C . GLU A 1 189 ? 16.085 -4.204 2.715 1.00 91.69 189 GLU A C 1
ATOM 1425 O O . GLU A 1 189 ? 15.270 -4.783 1.996 1.00 91.69 189 GLU A O 1
ATOM 1430 N N . GLY A 1 190 ? 16.010 -4.247 4.048 1.00 93.94 190 GLY A N 1
ATOM 1431 C CA . GLY A 1 190 ? 14.946 -4.973 4.740 1.00 93.94 190 GLY A CA 1
ATOM 1432 C C . GLY A 1 190 ? 13.554 -4.406 4.441 1.00 93.94 190 GLY A C 1
ATOM 1433 O O . GLY A 1 190 ? 12.578 -5.154 4.367 1.00 93.94 190 GLY A O 1
ATOM 1434 N N . ILE A 1 191 ? 13.426 -3.089 4.261 1.00 95.69 191 ILE A N 1
ATOM 1435 C CA . ILE A 1 191 ? 12.165 -2.460 3.838 1.00 95.69 191 ILE A CA 1
ATOM 1436 C C . ILE A 1 191 ? 11.819 -2.868 2.399 1.00 95.69 191 ILE A C 1
ATOM 1438 O O . ILE A 1 191 ? 10.671 -3.238 2.131 1.00 95.69 191 ILE A O 1
ATOM 1442 N N . ARG A 1 192 ? 12.797 -2.853 1.481 1.00 95.75 192 ARG A N 1
ATOM 1443 C CA . ARG A 1 192 ? 12.605 -3.292 0.089 1.00 95.75 192 ARG A CA 1
ATOM 1444 C C . ARG A 1 192 ? 12.161 -4.747 -0.000 1.00 95.75 192 ARG A C 1
ATOM 1446 O O . ARG A 1 192 ? 11.212 -5.038 -0.722 1.00 95.75 192 ARG A O 1
ATOM 1453 N N . GLU A 1 193 ? 12.788 -5.639 0.759 1.00 96.38 193 GLU A N 1
ATOM 1454 C CA . GLU A 1 193 ? 12.450 -7.066 0.779 1.00 96.38 193 GLU A CA 1
ATOM 1455 C C . GLU A 1 193 ? 10.997 -7.314 1.216 1.00 96.38 193 GLU A C 1
ATOM 1457 O O . GLU A 1 193 ? 10.270 -8.087 0.584 1.00 96.38 193 GLU A O 1
ATOM 1462 N N . ARG A 1 194 ? 10.528 -6.608 2.251 1.00 96.69 194 ARG A N 1
ATOM 1463 C CA . ARG A 1 194 ? 9.130 -6.694 2.710 1.00 96.69 194 ARG A CA 1
ATOM 1464 C C . ARG A 1 194 ? 8.151 -6.146 1.677 1.00 96.69 194 ARG A C 1
ATOM 1466 O O . ARG A 1 194 ? 7.119 -6.766 1.424 1.00 96.69 194 ARG A O 1
ATOM 1473 N N . CYS A 1 195 ? 8.479 -5.016 1.047 1.00 97.69 195 CYS A N 1
ATOM 1474 C CA . CYS A 1 195 ? 7.664 -4.453 -0.033 1.00 97.69 195 CYS A CA 1
ATOM 1475 C C . CYS A 1 195 ? 7.551 -5.434 -1.207 1.00 97.69 195 CYS A C 1
ATOM 1477 O O . CYS A 1 195 ? 6.440 -5.726 -1.661 1.00 97.69 195 CYS A O 1
ATOM 1479 N N . LEU A 1 196 ? 8.678 -6.012 -1.631 1.00 97.12 196 LEU A N 1
ATOM 1480 C CA . LEU A 1 196 ? 8.727 -7.014 -2.690 1.00 97.12 196 LEU A CA 1
ATOM 1481 C C . LEU A 1 196 ? 7.899 -8.252 -2.329 1.00 97.12 196 LEU A C 1
ATOM 1483 O O . LEU A 1 196 ? 7.152 -8.748 -3.170 1.00 97.12 196 LEU A O 1
ATOM 1487 N N . SER A 1 197 ? 7.976 -8.722 -1.083 1.00 97.19 197 SER A N 1
ATOM 1488 C CA . SER A 1 197 ? 7.199 -9.875 -0.608 1.00 97.19 197 SER A CA 1
ATOM 1489 C C . SER A 1 197 ? 5.692 -9.647 -0.757 1.00 97.19 197 SER A C 1
ATOM 1491 O O . SER A 1 197 ? 4.982 -10.513 -1.272 1.00 97.19 197 SER A O 1
ATOM 1493 N N . VAL A 1 198 ? 5.199 -8.453 -0.408 1.00 97.62 198 VAL A N 1
ATOM 1494 C CA . VAL A 1 198 ? 3.788 -8.092 -0.622 1.00 97.62 198 VAL A CA 1
ATOM 1495 C C . VAL A 1 198 ? 3.455 -7.977 -2.110 1.00 97.62 198 VAL A C 1
ATOM 1497 O O . VAL A 1 198 ? 2.412 -8.471 -2.535 1.00 97.62 198 VAL A O 1
ATOM 1500 N N . ALA A 1 199 ? 4.322 -7.365 -2.923 1.00 96.56 199 ALA A N 1
ATOM 1501 C CA . ALA A 1 199 ? 4.102 -7.247 -4.367 1.00 96.56 199 ALA A CA 1
ATOM 1502 C C . ALA A 1 199 ? 3.986 -8.624 -5.042 1.00 96.56 199 ALA A C 1
ATOM 1504 O O . ALA A 1 199 ? 3.087 -8.849 -5.858 1.00 96.56 199 ALA A O 1
ATOM 1505 N N . VAL A 1 200 ? 4.859 -9.562 -4.663 1.00 95.25 200 VAL A N 1
ATOM 1506 C CA . VAL A 1 200 ? 4.804 -10.957 -5.107 1.00 95.25 200 VAL A CA 1
ATOM 1507 C C . VAL A 1 200 ? 3.487 -11.588 -4.672 1.00 95.25 200 VAL A C 1
ATOM 1509 O O . VAL A 1 200 ? 2.770 -12.093 -5.534 1.00 95.25 200 VAL A O 1
ATOM 1512 N N . ALA A 1 201 ? 3.118 -11.492 -3.391 1.00 94.81 201 ALA A N 1
ATOM 1513 C CA . ALA A 1 201 ? 1.865 -12.044 -2.874 1.00 94.81 201 ALA A CA 1
ATOM 1514 C C . ALA A 1 201 ? 0.625 -11.476 -3.598 1.00 94.81 201 ALA A C 1
ATOM 1516 O O . ALA A 1 201 ? -0.265 -12.231 -3.984 1.00 94.81 201 ALA A O 1
ATOM 1517 N N . MET A 1 202 ? 0.592 -10.174 -3.903 1.00 93.00 202 MET A N 1
ATOM 1518 C CA . MET A 1 202 ? -0.488 -9.560 -4.693 1.00 93.00 202 MET A CA 1
ATOM 1519 C C . MET A 1 202 ? -0.588 -10.146 -6.110 1.00 93.00 202 MET A C 1
ATOM 1521 O O . MET A 1 202 ? -1.691 -10.372 -6.610 1.00 93.00 202 MET A O 1
ATOM 1525 N N . LEU A 1 203 ? 0.547 -10.427 -6.760 1.00 88.81 203 LEU A N 1
ATOM 1526 C CA . LEU A 1 203 ? 0.579 -11.104 -8.062 1.00 88.81 203 LEU A CA 1
ATOM 1527 C C . LEU A 1 203 ? 0.191 -12.586 -7.961 1.00 88.81 203 LEU A C 1
ATOM 1529 O O . LEU A 1 203 ? -0.291 -13.170 -8.935 1.00 88.81 203 LEU A O 1
ATOM 1533 N N . GLU A 1 204 ? 0.414 -13.223 -6.812 1.00 86.06 204 GLU A N 1
ATOM 1534 C CA . GLU A 1 204 ? 0.020 -14.611 -6.580 1.00 86.06 204 GLU A CA 1
ATOM 1535 C C . GLU A 1 204 ? -1.482 -14.780 -6.345 1.00 86.06 204 GLU A C 1
ATOM 1537 O O . GLU A 1 204 ? -2.017 -15.822 -6.734 1.00 86.06 204 GLU A O 1
ATOM 1542 N N . GLU A 1 205 ? -2.133 -13.765 -5.773 1.00 73.69 205 GLU A N 1
ATOM 1543 C CA . GLU A 1 205 ? -3.575 -13.705 -5.502 1.00 73.69 205 GLU A CA 1
ATOM 1544 C C . GLU A 1 205 ? -4.420 -13.323 -6.728 1.00 73.69 205 GLU A C 1
ATOM 1546 O O . GLU A 1 205 ? -5.613 -13.615 -6.768 1.00 73.69 205 GLU A O 1
ATOM 1551 N N . ALA A 1 206 ? -3.828 -12.730 -7.770 1.00 61.31 206 ALA A N 1
ATOM 1552 C CA . ALA A 1 206 ? -4.523 -12.313 -8.999 1.00 61.31 206 ALA A CA 1
ATOM 1553 C C . ALA A 1 206 ? -4.960 -13.482 -9.929 1.00 61.31 206 ALA A C 1
ATOM 1555 O O . ALA A 1 206 ? -4.962 -13.335 -11.155 1.00 61.31 206 ALA A O 1
ATOM 1556 N N . ARG A 1 207 ? -5.273 -14.655 -9.364 1.00 55.34 207 ARG A N 1
ATOM 1557 C CA . ARG A 1 207 ? -5.644 -15.898 -10.071 1.00 55.34 207 ARG A CA 1
ATOM 1558 C C . ARG A 1 207 ? -7.046 -15.881 -10.670 1.00 55.34 207 ARG A C 1
ATOM 1560 O O . ARG A 1 207 ? -7.958 -15.271 -10.075 1.00 55.34 207 ARG A O 1
#

Solvent-accessible surface area (backbone atoms only — not comparable to full-atom values): 12927 Å² total; per-residue (Å²): 143,80,84,88,82,89,90,83,88,89,85,88,87,87,86,86,88,80,85,91,79,79,91,85,82,91,72,82,79,80,86,67,86,76,71,78,70,56,87,88,68,58,86,72,55,64,68,63,56,49,50,49,42,49,50,50,53,48,49,34,60,78,55,46,70,82,72,57,61,95,81,65,87,75,64,79,52,71,45,76,74,55,80,88,54,66,41,79,45,79,45,97,87,73,50,79,44,83,40,67,29,72,63,46,51,51,43,51,44,57,50,45,36,73,75,66,27,36,60,66,44,49,45,60,44,33,57,52,34,78,74,59,43,41,59,56,49,14,61,50,37,67,54,32,52,76,37,32,39,43,74,61,90,73,80,52,50,49,35,47,46,46,35,54,45,29,57,58,73,77,35,78,73,60,71,94,78,75,81,82,54,68,66,66,52,52,52,48,50,56,31,44,52,48,32,27,47,23,25,52,35,36,50,65,68,65,114

Mean predicted aligned error: 14.56 Å

Sequence (207 aa):
MTAADRKTATNGHANGSSGPKKLVGGLAARNGIAKAISGSDRPVHPVTLWRGRLSVAIDALETDPDAAPAGATDRPRYARRSPVETTHVQLPTGDRLLVPTGAETLRLKGYLIMCRNSRRDYADFADMVDAMEPETAAVVLAGMDRYYCCESSRRQCIATQLVRRLADPDPCDYPEDQGSEADANSDWEGIRERCLSVAVAMLEEAR

pLDDT: mean 75.77, std 21.61, range [33.62, 97.69]

Nearest PDB structures (foldseek):
  7wkk-assembly1_F  TM=4.088E-01  e=1.774E+00  Xenopus laevis